Protein AF-A0A839FLJ1-F1 (afdb_monomer_lite)

Sequence (329 aa):
MKNRILFFGIMVALALLLPFLFKHPEPARPLSIQPKVEDVPSRLYKDNAGHEARVSTPLLDAFQYTGDSNLCSEFKEMTKNAAEAASEFTELCIDLSRGTPIEVSQKRTSMAIAIADNDEEFSFSFPKDDASQDKRVVFGLSALKAALDILPPEEPAAAMEVLNNVWIARNASASFSRYSPSFLFGSAMRVEAGEAMLKLCPLTARPDCNLYVPSGLPGALEELGRWKSDVGLLLRSAELLERENAGVKEPDKRSELKFARDFSSTLGYASEIDPGTNSAHARRGVKPLEDWLLKYESSTDERQLQYPWGLRMGVSRKTPNKIPMRKKR

pLDDT: mean 79.18, std 20.03, range [29.64, 98.19]

Radius of gyration: 28.1 Å; chains: 1; bounding box: 92×64×70 Å

Structure (mmCIF, N/CA/C/O backbone):
data_AF-A0A839FLJ1-F1
#
_entry.id   AF-A0A839FLJ1-F1
#
loop_
_atom_site.group_PDB
_atom_site.id
_atom_site.type_symbol
_atom_site.label_atom_id
_atom_site.label_alt_id
_atom_site.label_comp_id
_atom_site.label_asym_id
_atom_site.label_entity_id
_atom_site.label_seq_id
_atom_site.pdbx_PDB_ins_code
_atom_site.Cartn_x
_atom_site.Cartn_y
_atom_site.Cartn_z
_atom_site.occupancy
_atom_site.B_iso_or_equiv
_atom_site.auth_seq_id
_atom_site.auth_comp_id
_atom_site.auth_asym_id
_atom_site.auth_atom_id
_atom_site.pdbx_PDB_model_num
ATOM 1 N N . MET A 1 1 ? 68.455 -28.909 12.359 1.00 53.97 1 MET A N 1
ATOM 2 C CA . MET A 1 1 ? 67.435 -28.937 11.278 1.00 53.97 1 MET A CA 1
ATOM 3 C C . MET A 1 1 ? 66.222 -29.829 11.578 1.00 53.97 1 MET A C 1
ATOM 5 O O . MET A 1 1 ? 65.132 -29.432 11.196 1.00 53.97 1 MET A O 1
ATOM 9 N N . LYS A 1 2 ? 66.343 -30.949 12.315 1.00 50.25 2 LYS A N 1
ATOM 10 C CA . LYS A 1 2 ? 65.201 -31.834 12.655 1.00 50.25 2 LYS A CA 1
ATOM 11 C C . LYS A 1 2 ? 64.049 -31.170 13.442 1.00 50.25 2 LYS A C 1
ATOM 13 O O . LYS A 1 2 ? 62.895 -31.397 13.105 1.00 50.25 2 LYS A O 1
ATOM 18 N N . ASN A 1 3 ? 64.332 -30.2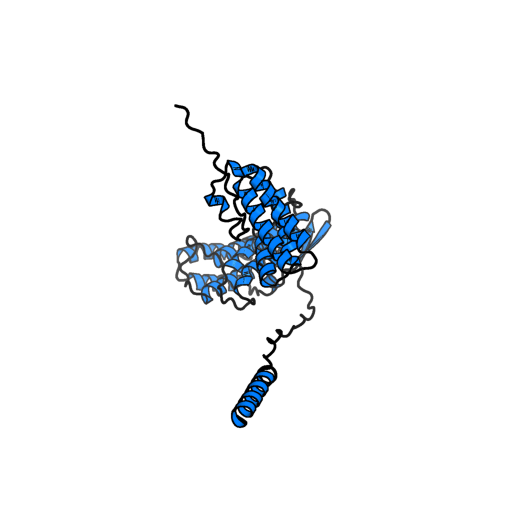77 14.397 1.00 53.97 3 ASN A N 1
ATOM 19 C CA . ASN A 1 3 ? 63.273 -29.658 15.221 1.00 53.97 3 ASN A CA 1
ATOM 20 C C . ASN A 1 3 ? 62.439 -28.580 14.503 1.00 53.97 3 ASN A C 1
ATOM 22 O O . ASN A 1 3 ? 61.320 -28.307 14.922 1.00 53.97 3 ASN A O 1
ATOM 26 N N . ARG A 1 4 ? 62.942 -27.983 13.411 1.00 51.09 4 ARG A N 1
ATOM 27 C CA . ARG A 1 4 ? 62.193 -26.969 12.639 1.00 51.09 4 ARG A CA 1
ATOM 28 C C . ARG A 1 4 ? 61.139 -27.589 11.721 1.00 51.09 4 ARG A C 1
ATOM 30 O O . ARG A 1 4 ? 60.087 -26.997 11.528 1.00 51.09 4 ARG A O 1
ATOM 37 N N . ILE A 1 5 ? 61.406 -28.789 11.206 1.00 58.28 5 ILE A N 1
ATOM 38 C CA . ILE A 1 5 ? 60.475 -29.533 10.344 1.00 58.28 5 ILE A CA 1
ATOM 39 C C . ILE A 1 5 ? 59.307 -30.079 11.175 1.00 58.28 5 ILE A C 1
ATOM 41 O O . ILE A 1 5 ? 58.164 -30.034 10.738 1.00 58.28 5 ILE A O 1
ATOM 45 N N . LEU A 1 6 ? 59.582 -30.513 12.408 1.00 57.62 6 LEU A N 1
ATOM 46 C CA . LEU A 1 6 ? 58.560 -31.016 13.327 1.00 57.62 6 LEU A CA 1
ATOM 47 C C . LEU A 1 6 ? 57.614 -29.897 13.800 1.00 57.62 6 LEU A C 1
ATOM 49 O O . LEU A 1 6 ? 56.404 -30.091 13.832 1.00 57.62 6 LEU A O 1
ATOM 53 N N . PHE A 1 7 ? 58.148 -28.696 14.055 1.00 56.41 7 PHE A N 1
ATOM 54 C CA . PHE A 1 7 ? 57.336 -27.511 14.363 1.00 56.41 7 PHE A CA 1
ATOM 55 C C . PHE A 1 7 ? 56.459 -27.070 13.184 1.00 56.41 7 PHE A C 1
ATOM 57 O O . PHE A 1 7 ? 55.286 -26.762 13.380 1.00 56.41 7 PHE A O 1
ATOM 64 N N . PHE A 1 8 ? 56.991 -27.085 11.956 1.00 57.91 8 PHE A N 1
ATOM 65 C CA . PHE A 1 8 ? 56.199 -26.778 10.760 1.00 57.91 8 PHE A CA 1
ATOM 66 C C . PHE A 1 8 ? 55.109 -27.826 10.506 1.00 57.91 8 PHE A C 1
ATOM 68 O O . PHE A 1 8 ? 53.984 -27.462 10.180 1.00 57.91 8 PHE A O 1
ATOM 75 N N . GLY A 1 9 ? 55.407 -29.112 10.719 1.00 60.47 9 GLY A N 1
ATOM 76 C CA . GLY A 1 9 ? 54.427 -30.191 10.589 1.00 60.47 9 GLY A CA 1
ATOM 77 C C . GLY A 1 9 ? 53.266 -30.064 11.578 1.00 60.47 9 GLY A C 1
ATOM 78 O O . GLY A 1 9 ? 52.113 -30.218 11.185 1.00 60.47 9 GLY A O 1
ATOM 79 N N . ILE A 1 10 ? 53.551 -29.707 12.835 1.00 65.00 10 ILE A N 1
ATOM 80 C CA . ILE A 1 10 ? 52.517 -29.502 13.861 1.00 65.00 10 ILE A CA 1
ATOM 81 C C . ILE A 1 10 ? 51.672 -28.261 13.550 1.00 65.00 10 ILE A C 1
ATOM 83 O O . ILE A 1 10 ? 50.452 -28.326 13.658 1.00 65.00 10 ILE A O 1
ATOM 87 N N . MET A 1 11 ? 52.281 -27.156 13.108 1.00 62.22 11 MET A N 1
ATOM 88 C CA . MET A 1 11 ? 51.545 -25.926 12.780 1.00 62.22 11 MET A CA 1
ATOM 89 C C . MET A 1 11 ? 50.652 -26.085 11.542 1.00 62.22 11 MET A C 1
ATOM 91 O O . MET A 1 11 ? 49.534 -25.578 11.532 1.00 62.22 11 MET A O 1
ATOM 95 N N . VAL A 1 12 ? 51.100 -26.829 10.523 1.00 65.06 12 VAL A N 1
ATOM 96 C CA . VAL A 1 12 ? 50.283 -27.143 9.337 1.00 65.06 12 VAL A CA 1
ATOM 97 C C . VAL A 1 12 ? 49.142 -28.100 9.696 1.00 65.06 12 VAL A C 1
ATOM 99 O O . VAL A 1 12 ? 48.016 -27.896 9.249 1.00 65.06 12 VAL A O 1
ATOM 102 N N . ALA A 1 13 ? 49.388 -29.091 10.560 1.00 62.25 13 ALA A N 1
ATOM 103 C CA . ALA A 1 13 ? 48.334 -29.972 11.062 1.00 62.25 13 ALA A CA 1
ATOM 104 C C . ALA A 1 13 ? 47.298 -29.214 11.915 1.00 62.25 13 ALA A C 1
ATOM 106 O O . ALA A 1 13 ? 46.101 -29.455 11.774 1.00 62.25 13 ALA A O 1
ATOM 107 N N . LEU A 1 14 ? 47.730 -28.253 12.742 1.00 58.72 14 LEU A N 1
ATOM 108 C CA . LEU A 1 14 ? 46.827 -27.407 13.529 1.00 58.72 14 LEU A CA 1
ATOM 109 C C . LEU A 1 14 ? 45.994 -26.472 12.634 1.00 58.72 14 LEU A C 1
ATOM 111 O O . LEU A 1 14 ? 44.797 -26.315 12.857 1.00 58.72 14 LEU A O 1
ATOM 115 N N . ALA A 1 15 ? 46.604 -25.897 11.592 1.00 60.25 15 ALA A N 1
ATOM 116 C CA . ALA A 1 15 ? 45.922 -25.034 10.626 1.00 60.25 15 ALA A CA 1
ATOM 117 C C . ALA A 1 15 ? 44.862 -25.782 9.801 1.00 60.25 15 ALA A C 1
ATOM 119 O O . ALA A 1 15 ? 43.806 -25.225 9.510 1.00 60.25 15 ALA A O 1
ATOM 120 N N . LEU A 1 16 ? 45.111 -27.054 9.473 1.00 60.03 16 LEU A N 1
ATOM 121 C CA . LEU A 1 16 ? 44.154 -27.910 8.766 1.00 60.03 16 LEU A CA 1
ATOM 122 C C . LEU A 1 16 ? 43.025 -28.437 9.670 1.00 60.03 16 LEU A C 1
ATOM 124 O O . LEU A 1 16 ? 41.961 -28.785 9.163 1.00 60.03 16 LEU A O 1
ATOM 128 N N . LEU A 1 17 ? 43.220 -28.467 10.994 1.00 55.19 17 LEU A N 1
ATOM 129 C CA . LEU A 1 17 ? 42.204 -28.893 11.968 1.00 55.19 17 LEU A CA 1
ATOM 130 C C . LEU A 1 17 ? 41.328 -27.745 12.500 1.00 55.19 17 LEU A C 1
ATOM 132 O O . LEU A 1 17 ? 40.216 -28.000 12.964 1.00 55.19 17 LEU A O 1
ATOM 136 N N . LEU A 1 18 ? 41.774 -26.488 12.396 1.00 54.16 18 LEU A N 1
ATOM 137 C CA . LEU A 1 18 ? 40.984 -25.309 12.774 1.00 54.16 18 LEU A CA 1
ATOM 138 C C . LEU A 1 18 ? 39.596 -25.229 12.092 1.00 54.16 18 LEU A C 1
ATOM 140 O O . LEU A 1 18 ? 38.624 -25.006 12.813 1.00 54.16 18 LEU A O 1
ATOM 144 N N . PRO A 1 19 ? 39.421 -25.485 10.777 1.00 50.94 19 PRO A N 1
ATOM 145 C CA . PRO A 1 19 ? 38.089 -25.464 10.160 1.00 50.94 19 PRO A CA 1
ATOM 146 C C . PRO A 1 19 ? 37.194 -26.654 10.556 1.00 50.94 19 PRO A C 1
ATOM 148 O O . PRO A 1 19 ? 35.987 -26.595 10.348 1.00 50.94 19 PRO A O 1
ATOM 151 N N . PHE A 1 20 ? 37.747 -27.719 11.153 1.00 53.09 20 PHE A N 1
ATOM 152 C CA . PHE A 1 20 ? 36.963 -28.849 11.676 1.00 53.09 20 PHE A CA 1
ATOM 153 C C . PHE A 1 20 ? 36.517 -28.651 13.133 1.00 53.09 20 PHE A C 1
ATOM 155 O O . PHE A 1 20 ? 35.493 -29.203 13.533 1.00 53.09 20 PHE A O 1
ATOM 162 N N . LEU A 1 21 ? 37.255 -27.858 13.919 1.00 48.47 21 LEU A N 1
ATOM 163 C CA . LEU A 1 21 ? 36.888 -27.498 15.296 1.00 48.47 21 LEU A CA 1
ATOM 164 C C . LEU A 1 21 ? 35.923 -26.308 15.355 1.00 48.47 21 LEU A C 1
ATOM 166 O O . LEU A 1 21 ? 35.102 -26.233 16.267 1.00 48.47 21 LEU A O 1
ATOM 170 N N . PHE A 1 22 ? 35.954 -25.430 14.352 1.00 45.28 22 PHE A N 1
ATOM 171 C CA . PHE A 1 22 ? 34.937 -24.407 14.142 1.00 45.28 22 PHE A CA 1
ATOM 172 C C . PHE A 1 22 ? 33.938 -24.879 13.086 1.00 45.28 22 PHE A C 1
ATOM 174 O O . PHE A 1 22 ? 33.884 -24.355 11.975 1.00 45.28 22 PHE A O 1
ATOM 181 N N . LYS A 1 23 ? 33.074 -25.835 13.458 1.00 41.59 23 LYS A N 1
ATOM 182 C CA . LYS A 1 23 ? 31.719 -25.819 12.898 1.00 41.59 23 LYS A CA 1
ATOM 183 C C . LYS A 1 23 ? 31.151 -24.456 13.270 1.00 41.59 23 LYS A C 1
ATOM 185 O O . LYS A 1 23 ? 30.754 -24.253 14.417 1.00 41.59 23 LYS A O 1
ATOM 190 N N . HIS A 1 24 ? 31.162 -23.511 12.333 1.00 43.12 24 HIS A N 1
ATOM 191 C CA . HIS A 1 24 ? 30.281 -22.365 12.452 1.00 43.12 24 HIS A CA 1
ATOM 192 C C . HIS A 1 24 ? 28.896 -22.944 12.742 1.00 43.12 24 HIS A C 1
ATOM 194 O O . HIS A 1 24 ? 28.477 -23.842 12.002 1.00 43.12 24 HIS A O 1
ATOM 200 N N . PRO A 1 25 ? 28.219 -22.538 13.832 1.00 41.53 25 PRO A N 1
ATOM 201 C CA . PRO A 1 25 ? 26.803 -22.820 13.916 1.00 41.53 25 PRO A CA 1
ATOM 202 C C . PRO A 1 25 ? 26.236 -22.291 12.604 1.00 41.53 25 PRO A C 1
ATOM 204 O O . PRO A 1 25 ? 26.428 -21.114 12.283 1.00 41.53 25 PRO A O 1
ATOM 207 N N . GLU A 1 26 ? 25.647 -23.179 11.799 1.00 43.31 26 GLU A N 1
ATOM 208 C CA . GLU A 1 26 ? 24.788 -22.722 10.716 1.00 43.31 26 GLU A CA 1
ATOM 209 C C . GLU A 1 26 ? 23.901 -21.647 11.342 1.00 43.31 26 GLU A C 1
ATOM 211 O O . GLU A 1 26 ? 23.405 -21.881 12.456 1.00 43.31 26 GLU A O 1
ATOM 216 N N . PRO A 1 27 ? 23.760 -20.455 10.728 1.00 40.31 27 PRO A N 1
ATOM 217 C CA . PRO A 1 27 ? 22.787 -19.501 11.224 1.00 40.31 27 PRO A CA 1
ATOM 218 C C . PRO A 1 27 ? 21.504 -20.300 11.342 1.00 40.31 27 PRO A C 1
ATOM 220 O O . PRO A 1 27 ? 21.083 -20.899 10.348 1.00 40.31 27 PRO A O 1
ATOM 223 N N . ALA A 1 28 ? 21.000 -20.438 12.574 1.00 39.72 28 ALA A N 1
ATOM 224 C CA . ALA A 1 28 ? 19.839 -21.261 12.838 1.00 39.72 28 ALA A CA 1
ATOM 225 C C . ALA A 1 28 ? 18.806 -20.799 11.824 1.00 39.72 28 ALA A C 1
ATOM 227 O O . ALA A 1 28 ? 18.379 -19.643 11.885 1.00 39.72 28 ALA A O 1
ATOM 228 N N . ARG A 1 29 ? 18.497 -21.646 10.826 1.00 38.56 29 ARG A N 1
ATOM 229 C CA . ARG A 1 29 ? 17.389 -21.348 9.929 1.00 38.56 29 ARG A CA 1
ATOM 230 C C . ARG A 1 29 ? 16.254 -21.064 10.895 1.00 38.56 29 ARG A C 1
ATOM 232 O O . ARG A 1 29 ? 16.011 -21.934 11.743 1.00 38.56 29 ARG A O 1
ATOM 239 N N . PRO A 1 30 ? 15.651 -19.860 10.864 1.00 36.66 30 PRO A N 1
ATOM 240 C CA . PRO A 1 30 ? 14.505 -19.606 11.710 1.00 36.66 30 PRO A CA 1
ATOM 241 C C . PRO A 1 30 ? 13.595 -20.797 11.483 1.00 36.66 30 PRO A C 1
ATOM 243 O O . PRO A 1 30 ? 13.420 -21.198 10.324 1.00 36.66 30 PRO A O 1
ATOM 246 N N . LEU A 1 31 ? 13.168 -21.443 12.575 1.00 29.64 31 LEU A N 1
ATOM 247 C CA . LEU A 1 31 ? 12.222 -22.542 12.485 1.00 29.64 31 LEU A CA 1
ATOM 248 C C . LEU A 1 31 ? 11.167 -22.060 11.502 1.00 29.64 31 LEU A C 1
ATOM 250 O O . LEU A 1 31 ? 10.476 -21.076 11.772 1.00 29.64 31 LEU A O 1
ATOM 254 N N . SER A 1 32 ? 11.114 -22.695 10.330 1.00 33.84 32 SER A N 1
ATOM 255 C CA . SER A 1 32 ? 9.964 -22.555 9.470 1.00 33.84 32 SER A CA 1
ATOM 256 C C . SER A 1 32 ? 8.877 -23.227 10.283 1.00 33.84 32 SER A C 1
ATOM 258 O O . SER A 1 32 ? 8.677 -24.438 10.232 1.00 33.84 32 SER A O 1
ATOM 260 N N . ILE A 1 33 ? 8.225 -22.422 11.118 1.00 35.19 33 ILE A N 1
ATOM 261 C CA . ILE A 1 33 ? 6.819 -22.588 11.376 1.00 35.19 33 ILE A CA 1
ATOM 262 C C . ILE A 1 33 ? 6.265 -22.512 9.963 1.00 35.19 33 ILE A C 1
ATOM 264 O O . ILE A 1 33 ? 6.107 -21.426 9.408 1.00 35.19 33 ILE A O 1
ATOM 268 N N . GLN A 1 34 ? 6.114 -23.671 9.316 1.00 32.50 34 GLN A N 1
ATOM 269 C CA . GLN A 1 34 ? 5.163 -23.741 8.233 1.00 32.50 34 GLN A CA 1
ATOM 270 C C . GLN A 1 34 ? 3.900 -23.171 8.858 1.00 32.50 34 GLN A C 1
ATOM 272 O O . GLN A 1 34 ? 3.474 -23.710 9.891 1.00 32.50 34 GLN A O 1
ATOM 277 N N . PRO A 1 35 ? 3.370 -22.047 8.347 1.00 36.59 35 PRO A N 1
ATOM 278 C CA . PRO A 1 35 ? 2.072 -21.626 8.792 1.00 36.59 35 PRO A CA 1
ATOM 279 C C . PRO A 1 35 ? 1.204 -22.845 8.538 1.00 36.59 35 PRO A C 1
ATOM 281 O O . PRO A 1 35 ? 1.078 -23.318 7.405 1.00 36.59 35 PRO A O 1
ATOM 284 N N . LYS A 1 36 ? 0.679 -23.415 9.623 1.00 32.44 36 LYS A N 1
ATOM 285 C CA . LYS A 1 36 ? -0.533 -24.204 9.528 1.00 32.44 36 LYS A CA 1
ATOM 286 C C . LYS A 1 36 ? -1.431 -23.333 8.660 1.00 32.44 36 LYS A C 1
ATOM 288 O O . LYS A 1 36 ? -1.556 -22.147 8.965 1.00 32.44 36 LYS A O 1
ATOM 293 N N . VAL A 1 37 ? -1.893 -23.860 7.529 1.00 41.72 37 VAL A N 1
ATOM 294 C CA . VAL A 1 37 ? -2.822 -23.152 6.647 1.00 41.72 37 VAL A CA 1
ATOM 295 C C . VAL A 1 37 ? -4.121 -23.016 7.443 1.00 41.72 37 VAL A C 1
ATOM 297 O O . VAL A 1 37 ? -5.050 -23.797 7.295 1.00 41.72 37 VAL A O 1
ATOM 300 N N . GLU A 1 38 ? -4.116 -22.125 8.429 1.00 47.94 38 GLU A N 1
ATOM 301 C CA . GLU A 1 38 ? -5.301 -21.440 8.886 1.00 47.94 38 GLU A CA 1
ATOM 302 C C . GLU A 1 38 ? -5.756 -20.656 7.668 1.00 47.94 38 GLU A C 1
ATOM 304 O O . GLU A 1 38 ? -4.940 -19.992 7.020 1.00 47.94 38 GLU A O 1
ATOM 309 N N . ASP A 1 39 ? -7.023 -20.831 7.299 1.00 58.88 39 ASP A N 1
ATOM 310 C CA . ASP A 1 39 ? -7.638 -20.066 6.226 1.00 58.88 39 ASP A CA 1
ATOM 311 C C . ASP A 1 39 ? -7.331 -18.590 6.475 1.00 58.88 39 ASP A C 1
ATOM 313 O O . ASP A 1 39 ? -7.852 -17.988 7.416 1.00 58.88 39 ASP A O 1
ATOM 317 N N . VAL A 1 40 ? -6.423 -18.028 5.671 1.00 68.62 40 VAL A N 1
ATOM 318 C CA . VAL A 1 40 ? -6.075 -16.613 5.766 1.00 68.62 40 VAL A CA 1
ATOM 319 C C . VAL A 1 40 ? -7.378 -15.856 5.535 1.00 68.62 40 VAL A C 1
ATOM 321 O O . VAL A 1 40 ? -7.994 -16.059 4.478 1.00 68.62 40 VAL A O 1
ATOM 324 N N . PRO A 1 41 ? -7.831 -15.023 6.493 1.00 82.44 41 PRO A N 1
ATOM 325 C CA . PRO A 1 41 ? -9.066 -14.278 6.337 1.00 82.44 41 PRO A CA 1
ATOM 326 C C . PRO A 1 41 ? -9.071 -13.553 4.991 1.00 82.44 41 PRO A C 1
ATOM 328 O O . PRO A 1 41 ? -8.099 -12.908 4.593 1.00 82.44 41 PRO A O 1
ATOM 331 N N . SER A 1 42 ? -10.162 -13.718 4.247 1.00 90.25 42 SER A N 1
ATOM 332 C CA . SER A 1 42 ? -10.347 -13.046 2.967 1.00 90.25 42 SER A CA 1
ATOM 333 C C . SER A 1 42 ? -11.704 -12.367 2.935 1.00 90.25 42 SER A C 1
ATOM 335 O O . SER A 1 42 ? -12.709 -12.920 3.384 1.00 90.25 42 SER A O 1
ATOM 337 N N . ARG A 1 43 ? -11.717 -11.149 2.403 1.00 94.38 43 ARG A N 1
ATOM 338 C CA . ARG A 1 43 ? -12.915 -10.339 2.193 1.00 94.38 43 ARG A CA 1
ATOM 339 C C . ARG A 1 43 ? -13.331 -10.472 0.734 1.00 94.38 43 ARG A C 1
ATOM 341 O O . ARG A 1 43 ? -12.480 -10.418 -0.158 1.00 94.38 43 ARG A O 1
ATOM 348 N N . LEU A 1 44 ? -14.621 -10.700 0.503 1.00 96.12 44 LEU A N 1
ATOM 349 C CA . LEU A 1 44 ? -15.210 -10.767 -0.831 1.00 96.12 44 LEU A CA 1
ATOM 350 C C . LEU A 1 44 ? -15.768 -9.394 -1.191 1.00 96.12 44 LEU A C 1
ATOM 352 O O . LEU A 1 44 ? -16.580 -8.858 -0.442 1.00 96.12 44 LEU A O 1
ATOM 356 N N . TYR A 1 45 ? -15.375 -8.887 -2.353 1.00 97.25 45 TYR A N 1
ATOM 357 C CA . TYR A 1 45 ? -15.962 -7.700 -2.959 1.00 97.25 45 TYR A CA 1
ATOM 358 C C . TYR A 1 45 ? -16.534 -8.039 -4.325 1.00 97.25 45 TYR A C 1
ATOM 360 O O . TYR A 1 45 ? -16.048 -8.961 -4.989 1.00 97.25 45 TYR A O 1
ATOM 368 N N . LYS A 1 46 ? -17.550 -7.288 -4.743 1.00 96.75 46 LYS A N 1
ATOM 369 C CA . LYS A 1 46 ? -18.206 -7.465 -6.034 1.00 96.75 46 LYS A CA 1
ATOM 370 C C . LYS A 1 46 ? -18.637 -6.140 -6.650 1.00 96.75 46 LYS A C 1
ATOM 372 O O . LYS A 1 46 ? -18.880 -5.172 -5.934 1.00 96.75 46 LYS A O 1
ATOM 377 N N . ASP A 1 47 ? -18.751 -6.120 -7.972 1.00 93.62 47 ASP A N 1
ATOM 378 C CA . ASP A 1 47 ? -19.320 -4.992 -8.710 1.00 93.62 47 ASP A CA 1
ATOM 379 C C . ASP A 1 47 ? -20.812 -5.202 -9.038 1.00 93.62 47 ASP A C 1
ATOM 381 O O . ASP A 1 47 ? -21.404 -6.253 -8.772 1.00 93.62 47 ASP A O 1
ATOM 385 N N . ASN A 1 48 ? -21.429 -4.192 -9.659 1.00 90.81 48 ASN A N 1
ATOM 386 C CA . ASN A 1 48 ? -22.832 -4.248 -10.089 1.00 90.81 48 ASN A CA 1
ATOM 387 C C . ASN A 1 48 ? -23.098 -5.283 -11.201 1.00 90.81 48 ASN A C 1
ATOM 389 O O . ASN A 1 48 ? -24.253 -5.639 -11.434 1.00 90.81 48 ASN A O 1
ATOM 393 N N . ALA A 1 49 ? -22.058 -5.743 -11.903 1.00 91.31 49 ALA A N 1
ATOM 394 C CA . ALA A 1 49 ? -22.146 -6.769 -12.939 1.00 91.31 49 ALA A CA 1
ATOM 395 C C . ALA A 1 49 ? -21.977 -8.195 -12.375 1.00 91.31 49 ALA A C 1
ATOM 397 O O . ALA A 1 49 ? -22.166 -9.165 -13.109 1.00 91.31 49 ALA A O 1
ATOM 398 N N . GLY A 1 50 ? -21.672 -8.330 -11.080 1.00 90.44 50 GLY A N 1
ATOM 399 C CA . GLY A 1 50 ? -21.463 -9.606 -10.400 1.00 90.44 50 GLY A CA 1
ATOM 400 C C . GLY A 1 50 ? -20.046 -10.167 -10.537 1.00 90.44 50 GLY A C 1
ATOM 401 O O . GLY A 1 50 ? -19.834 -11.334 -10.211 1.00 90.44 50 GLY A O 1
ATOM 402 N N . HIS A 1 51 ? -19.072 -9.381 -11.006 1.00 93.44 51 HIS A N 1
ATOM 403 C CA . HIS A 1 51 ? -17.665 -9.770 -10.935 1.00 93.44 51 HIS A CA 1
ATOM 404 C C . HIS A 1 51 ? -17.203 -9.742 -9.482 1.00 93.44 51 HIS A C 1
ATOM 406 O O . HIS A 1 51 ? -17.542 -8.821 -8.745 1.00 93.44 51 HIS A O 1
ATOM 412 N N . GLU A 1 52 ? -16.405 -10.728 -9.080 1.00 96.12 52 GLU A N 1
ATOM 413 C CA . GLU A 1 52 ? -15.972 -10.907 -7.695 1.00 96.12 52 GLU A CA 1
ATOM 414 C C . GLU A 1 52 ? -14.446 -10.880 -7.567 1.00 96.12 52 GLU A C 1
ATOM 416 O O . GLU A 1 52 ? -13.721 -11.411 -8.411 1.00 96.12 52 GLU A O 1
ATOM 421 N N . ALA A 1 53 ? -13.954 -10.328 -6.459 1.00 94.94 53 ALA A N 1
ATOM 422 C CA . ALA A 1 53 ? -12.558 -10.421 -6.054 1.00 94.94 53 ALA A CA 1
ATOM 423 C C . ALA A 1 53 ? -12.467 -10.771 -4.569 1.00 94.94 53 ALA A C 1
ATOM 425 O O . ALA A 1 53 ? -13.154 -10.195 -3.724 1.00 94.94 53 ALA A O 1
ATOM 426 N N . ARG A 1 54 ? -11.569 -11.707 -4.248 1.00 95.38 54 ARG A N 1
ATOM 427 C CA . ARG A 1 54 ? -11.199 -12.029 -2.868 1.00 95.38 54 ARG A CA 1
ATOM 428 C C . ARG A 1 54 ? -9.872 -11.378 -2.529 1.00 95.38 54 ARG A C 1
ATOM 430 O O . ARG A 1 54 ? -8.869 -11.587 -3.216 1.00 95.38 54 ARG A O 1
ATOM 437 N N . VAL A 1 55 ? -9.876 -10.609 -1.450 1.00 94.69 55 VAL A N 1
ATOM 438 C CA . VAL A 1 55 ? -8.717 -9.866 -0.966 1.00 94.69 55 VAL A CA 1
ATOM 439 C C . VAL A 1 55 ? -8.351 -10.349 0.429 1.00 94.69 55 VAL A C 1
ATOM 441 O O . VAL A 1 55 ? -9.201 -10.424 1.310 1.00 94.69 55 VAL A O 1
ATOM 444 N N . SER A 1 56 ? -7.077 -10.677 0.614 1.00 93.19 56 SER A N 1
ATOM 445 C CA . SER A 1 56 ? -6.487 -11.092 1.888 1.00 93.19 56 SER A CA 1
ATOM 446 C C . SER A 1 56 ? -5.474 -10.050 2.339 1.00 93.19 56 SER A C 1
ATOM 448 O O . SER A 1 56 ? -4.651 -9.627 1.523 1.00 93.19 56 SER A O 1
ATOM 450 N N . THR A 1 57 ? -5.493 -9.691 3.620 1.00 95.06 57 THR A N 1
ATOM 451 C CA . THR A 1 57 ? -4.558 -8.722 4.210 1.00 95.06 57 THR A CA 1
ATOM 452 C C . THR A 1 57 ? -3.957 -9.276 5.506 1.00 95.06 57 THR A C 1
ATOM 454 O O . THR A 1 57 ? -4.244 -8.755 6.581 1.00 95.06 57 THR A O 1
ATOM 457 N N . PRO A 1 58 ? -3.177 -10.371 5.448 1.00 93.88 58 PRO A N 1
ATOM 458 C CA . PRO A 1 58 ? -2.726 -11.090 6.641 1.00 93.88 58 PRO A CA 1
ATOM 459 C C . PRO A 1 58 ? -1.941 -10.237 7.651 1.00 93.88 58 PRO A C 1
ATOM 461 O O . PRO A 1 58 ? -2.080 -10.451 8.855 1.00 93.88 58 PRO A O 1
ATOM 464 N N . LEU A 1 59 ? -1.128 -9.277 7.201 1.00 94.38 59 LEU A N 1
ATOM 465 C CA . LEU A 1 59 ? -0.401 -8.369 8.086 1.00 94.38 59 LEU A CA 1
ATOM 466 C C . LEU A 1 59 ? -1.357 -7.401 8.782 1.00 94.38 59 LEU A C 1
ATOM 468 O O . LEU A 1 59 ? -1.255 -7.232 9.996 1.00 94.38 59 LEU A O 1
ATOM 472 N N . LEU A 1 60 ? -2.302 -6.801 8.052 1.00 95.31 60 LEU A N 1
ATOM 473 C CA . LEU A 1 60 ? -3.335 -5.951 8.651 1.00 95.31 60 LEU A CA 1
ATOM 474 C C . LEU A 1 60 ? -4.248 -6.754 9.592 1.00 95.31 60 LEU A C 1
ATOM 476 O O . LEU A 1 60 ? -4.622 -6.271 10.659 1.00 95.31 60 LEU A O 1
ATOM 480 N N . ASP A 1 61 ? -4.561 -7.998 9.235 1.00 93.69 61 ASP A N 1
ATOM 481 C CA . ASP A 1 61 ? -5.465 -8.876 9.980 1.00 93.69 61 ASP A CA 1
ATOM 482 C C . ASP A 1 61 ? -4.874 -9.342 11.316 1.00 93.69 61 ASP A C 1
ATOM 484 O O . ASP A 1 61 ? -5.623 -9.687 12.232 1.00 93.69 61 ASP A O 1
ATOM 488 N N . ALA A 1 62 ? -3.547 -9.276 11.469 1.00 92.06 62 ALA A N 1
ATOM 489 C CA . ALA A 1 62 ? -2.858 -9.535 12.730 1.00 92.06 62 ALA A CA 1
ATOM 490 C C . ALA A 1 62 ? -3.114 -8.454 13.804 1.00 92.06 62 ALA A C 1
ATOM 492 O O . ALA A 1 62 ? -2.796 -8.654 14.982 1.00 92.06 62 ALA A O 1
ATOM 493 N N . PHE A 1 63 ? -3.678 -7.299 13.434 1.00 92.25 63 PHE A N 1
ATOM 494 C CA . PHE A 1 63 ? -4.028 -6.238 14.376 1.00 92.25 63 PHE A CA 1
ATOM 495 C C . PHE A 1 63 ? -5.411 -6.481 14.984 1.00 92.25 63 PHE A C 1
ATOM 497 O O . PHE A 1 63 ? -6.356 -6.884 14.315 1.00 92.25 63 PHE A O 1
ATOM 504 N N . GLN A 1 64 ? -5.545 -6.249 16.288 1.00 89.75 64 GLN A N 1
ATOM 505 C CA . GLN A 1 64 ? -6.799 -6.484 16.999 1.00 89.75 64 GLN A CA 1
ATOM 506 C C . GLN A 1 64 ? -7.511 -5.169 17.266 1.00 89.75 64 GLN A C 1
ATOM 508 O O . GLN A 1 64 ? -6.927 -4.236 17.823 1.00 89.75 64 GLN A O 1
ATOM 513 N N . TYR A 1 65 ? -8.786 -5.121 16.891 1.00 89.69 65 TYR A N 1
ATOM 514 C CA . TYR A 1 65 ? -9.666 -4.010 17.197 1.00 89.69 65 TYR A CA 1
ATOM 515 C C . TYR A 1 65 ? -10.551 -4.353 18.392 1.00 89.69 65 TYR A C 1
ATOM 517 O O . TYR A 1 65 ? -11.363 -5.271 18.330 1.00 89.69 65 TYR A O 1
ATOM 525 N N . THR A 1 66 ? -10.383 -3.619 19.487 1.00 88.56 66 THR A N 1
ATOM 526 C CA . THR A 1 66 ? -11.064 -3.863 20.769 1.00 88.56 66 THR A CA 1
ATOM 527 C C . THR A 1 66 ? -12.364 -3.066 20.931 1.00 88.56 66 THR A C 1
ATOM 529 O O . THR A 1 66 ? -12.981 -3.110 21.992 1.00 88.56 66 THR A O 1
ATOM 532 N N . GLY A 1 67 ? -12.799 -2.361 19.881 1.00 88.12 67 GLY A N 1
ATOM 533 C CA . GLY A 1 67 ? -14.041 -1.589 19.845 1.00 88.12 67 GLY A CA 1
ATOM 534 C C . GLY A 1 67 ? -13.840 -0.074 19.918 1.00 88.12 67 GLY A C 1
ATOM 535 O O . GLY A 1 67 ? -12.814 0.420 20.392 1.00 88.12 67 GLY A O 1
ATOM 536 N N . ASP A 1 68 ? -14.863 0.659 19.467 1.00 87.25 68 ASP A N 1
ATOM 537 C CA . ASP A 1 68 ? -14.851 2.123 19.345 1.00 87.25 68 ASP A CA 1
ATOM 538 C C .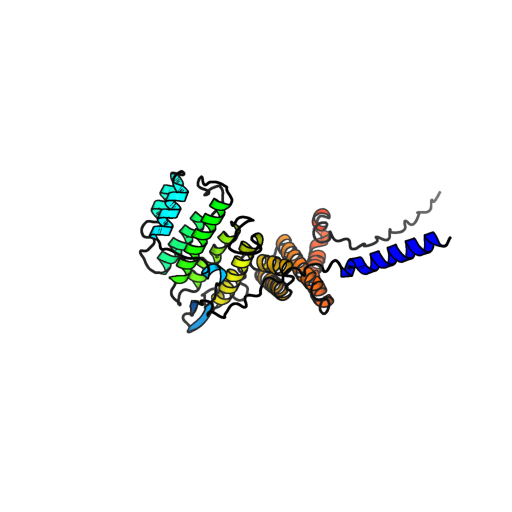 ASP A 1 68 ? -14.593 2.808 20.699 1.00 87.25 68 ASP A C 1
ATOM 540 O O . ASP A 1 68 ? -13.800 3.741 20.782 1.00 87.25 68 ASP A O 1
ATOM 544 N N . SER A 1 69 ? -15.169 2.294 21.794 1.00 86.69 69 SER A N 1
ATOM 545 C CA . SER A 1 69 ? -14.960 2.851 23.138 1.00 86.69 69 SER A CA 1
ATOM 546 C C . SER A 1 69 ? -13.506 2.771 23.597 1.00 86.69 69 SER A C 1
ATOM 548 O O . SER A 1 69 ? -13.015 3.717 24.208 1.00 86.69 69 SER A O 1
ATOM 550 N N . ASN A 1 70 ? -12.817 1.662 23.299 1.00 86.25 70 ASN A N 1
ATOM 551 C CA . ASN A 1 70 ? -11.417 1.484 23.672 1.00 86.25 70 ASN A CA 1
ATOM 552 C C . ASN A 1 70 ? -10.494 2.328 22.791 1.00 86.25 70 ASN A C 1
ATOM 554 O O . ASN A 1 70 ? -9.547 2.934 23.286 1.00 86.25 70 ASN A O 1
ATOM 558 N N . LEU A 1 71 ? -10.784 2.388 21.487 1.00 84.50 71 LEU A N 1
ATOM 559 C CA . LEU A 1 71 ? -10.061 3.256 20.561 1.00 84.50 71 LEU A CA 1
ATOM 560 C C . LEU A 1 71 ? -10.149 4.720 21.025 1.00 84.50 71 LEU A C 1
ATOM 562 O O . LEU A 1 71 ? -9.133 5.406 21.117 1.00 84.50 71 LEU A O 1
ATOM 566 N N . CYS A 1 72 ? -11.350 5.159 21.404 1.00 85.88 72 CYS A N 1
ATOM 567 C CA . CYS A 1 72 ? -11.579 6.484 21.956 1.00 85.88 72 CYS A CA 1
ATOM 568 C C . CYS A 1 72 ? -10.861 6.698 23.301 1.00 85.88 72 CYS A C 1
ATOM 570 O O . CYS A 1 72 ? -10.178 7.703 23.487 1.00 85.88 72 CYS A O 1
ATOM 572 N N . SER A 1 73 ? -10.958 5.773 24.258 1.00 83.62 73 SER A N 1
ATOM 573 C CA . SER A 1 73 ? -10.295 5.960 25.557 1.00 83.62 73 SER A CA 1
ATOM 574 C C . SER A 1 73 ? -8.774 6.037 25.440 1.00 83.62 73 SER A C 1
ATOM 576 O O . SER A 1 73 ? -8.155 6.870 26.097 1.00 83.62 73 SER A O 1
ATOM 578 N N . GLU A 1 74 ? -8.176 5.199 24.593 1.00 81.06 74 GLU A N 1
ATOM 579 C CA . GLU A 1 74 ? -6.729 5.183 24.373 1.00 81.06 74 GLU A CA 1
ATOM 580 C C . GLU A 1 74 ? -6.262 6.464 23.694 1.00 81.06 74 GLU A C 1
ATOM 582 O O . GLU A 1 74 ? -5.285 7.063 24.133 1.00 81.06 74 GLU A O 1
ATOM 587 N N . PHE A 1 75 ? -6.980 6.940 22.676 1.00 78.81 75 PHE A N 1
ATOM 588 C CA . PHE A 1 75 ? -6.647 8.211 22.043 1.00 78.81 75 PHE A CA 1
ATOM 589 C C . PHE A 1 75 ? -6.746 9.370 23.035 1.00 78.81 75 PHE A C 1
ATOM 591 O O . PHE A 1 75 ? -5.802 10.148 23.137 1.00 78.81 75 PHE A O 1
ATOM 598 N N . LYS A 1 76 ? -7.828 9.448 23.822 1.00 79.88 76 LYS A N 1
ATOM 599 C CA . LYS A 1 76 ? -7.986 10.469 24.870 1.00 79.88 76 LYS A CA 1
ATOM 600 C C . LYS A 1 76 ? -6.816 10.474 25.850 1.00 79.88 76 LYS A C 1
ATOM 602 O O . LYS A 1 76 ? -6.334 11.533 26.242 1.00 79.88 76 LYS A O 1
ATOM 607 N N . GLU A 1 77 ? -6.376 9.291 26.266 1.00 80.12 77 GLU A N 1
ATOM 608 C CA . GLU A 1 77 ? -5.241 9.147 27.174 1.00 80.12 77 GLU A CA 1
ATOM 609 C C . GLU A 1 77 ? -3.930 9.583 26.510 1.00 80.12 77 GLU A C 1
ATOM 611 O O . GLU A 1 77 ? -3.104 10.237 27.148 1.00 80.12 77 GLU A O 1
ATOM 616 N N . MET A 1 78 ? -3.754 9.275 25.221 1.00 74.94 78 MET A N 1
ATOM 617 C CA . MET A 1 78 ? -2.597 9.714 24.445 1.00 74.94 78 MET A CA 1
ATOM 618 C C . MET A 1 78 ? -2.584 11.246 24.261 1.00 74.94 78 MET A C 1
ATOM 620 O O . MET A 1 78 ? -1.509 11.839 24.311 1.00 74.94 78 MET A O 1
ATOM 624 N N . THR A 1 79 ? -3.741 11.907 24.113 1.00 73.25 79 THR A N 1
ATOM 625 C CA . THR A 1 79 ? -3.847 13.362 23.859 1.00 73.25 79 THR A CA 1
ATOM 626 C C . THR A 1 79 ? -4.140 14.233 25.075 1.00 73.25 79 THR A C 1
ATOM 628 O O . THR A 1 79 ? -4.266 15.448 24.943 1.00 73.25 79 THR A O 1
ATOM 631 N N . LYS A 1 80 ? -4.181 13.671 26.285 1.00 74.75 80 LYS A N 1
ATOM 632 C CA . LYS A 1 80 ? -4.542 14.396 27.520 1.00 74.75 80 LYS A CA 1
ATOM 633 C C . LYS A 1 80 ? -3.719 15.661 27.823 1.00 74.75 80 LYS A C 1
ATOM 635 O O . LYS A 1 80 ? -4.177 16.510 28.580 1.00 74.75 80 LYS A O 1
ATOM 640 N N . ASN A 1 81 ? -2.522 15.787 27.246 1.00 72.50 81 ASN A N 1
ATOM 641 C CA . ASN A 1 81 ? -1.620 16.930 27.429 1.00 72.50 81 ASN A CA 1
ATOM 642 C C . ASN A 1 81 ? -1.636 17.924 26.247 1.00 72.50 81 ASN A C 1
ATOM 644 O O . ASN A 1 81 ? -0.810 18.835 26.204 1.00 72.50 81 ASN A O 1
ATOM 648 N N . ALA A 1 82 ? -2.561 17.755 25.299 1.00 71.31 82 ALA A N 1
ATOM 649 C CA . ALA A 1 82 ? -2.710 18.569 24.098 1.00 71.31 82 ALA A CA 1
ATOM 650 C C . ALA A 1 82 ? -4.182 18.996 23.951 1.00 71.31 82 ALA A C 1
ATOM 652 O O . ALA A 1 82 ? -5.016 18.235 23.469 1.00 71.31 82 ALA A O 1
ATOM 653 N N . ALA A 1 83 ? -4.527 20.205 24.405 1.00 67.88 83 ALA A N 1
ATOM 654 C CA . ALA A 1 83 ? -5.926 20.644 24.489 1.00 67.88 83 ALA A CA 1
ATOM 655 C C . ALA A 1 83 ? -6.630 20.719 23.118 1.00 67.88 83 ALA A C 1
ATOM 657 O O . ALA A 1 83 ? -7.784 20.311 23.004 1.00 67.88 83 ALA A O 1
ATOM 658 N N . GLU A 1 84 ? -5.928 21.186 22.084 1.00 68.38 84 GLU A N 1
ATOM 659 C CA . GLU A 1 84 ? -6.443 21.261 20.707 1.00 68.38 84 GLU A CA 1
ATOM 660 C C . GLU A 1 84 ? -6.704 19.856 20.140 1.00 68.38 84 GLU A C 1
ATOM 662 O O . GLU A 1 84 ? -7.808 19.562 19.686 1.00 68.38 84 GLU A O 1
ATOM 667 N N . ALA A 1 85 ? -5.753 18.939 20.338 1.00 66.69 85 ALA A N 1
ATOM 668 C CA . ALA A 1 85 ? -5.881 17.519 20.007 1.00 66.69 85 ALA A CA 1
ATOM 669 C C . ALA A 1 85 ? -7.090 16.849 20.644 1.00 66.69 85 ALA A C 1
ATOM 671 O O . ALA A 1 85 ? -7.792 16.054 20.025 1.00 66.69 85 ALA A O 1
ATOM 672 N N . ALA A 1 86 ? -7.300 17.133 21.929 1.00 67.75 86 ALA A N 1
ATOM 673 C CA . ALA A 1 86 ? -8.380 16.554 22.703 1.00 67.75 86 ALA A CA 1
ATOM 674 C C . ALA A 1 86 ? -9.749 17.057 22.214 1.00 67.75 86 ALA A C 1
ATOM 676 O O . ALA A 1 86 ? -10.734 16.320 22.313 1.00 67.75 86 ALA A O 1
ATOM 677 N N . SER A 1 87 ? -9.813 18.279 21.669 1.00 70.44 87 SER A N 1
ATOM 678 C CA . SER A 1 87 ? -11.028 18.851 21.082 1.00 70.44 87 SER A CA 1
ATOM 679 C C . SER A 1 87 ? -11.393 18.163 19.768 1.00 70.44 87 SER A C 1
ATOM 681 O O . SER A 1 87 ? -12.485 17.607 19.671 1.00 70.44 87 SER A O 1
ATOM 683 N N . GLU A 1 88 ? -10.470 18.108 18.804 1.00 70.00 88 GLU A N 1
ATOM 684 C CA . GLU A 1 88 ? -10.691 17.416 17.520 1.00 70.00 88 GLU A CA 1
ATOM 685 C C . GLU A 1 88 ? -11.006 15.931 17.729 1.00 70.00 88 GLU A C 1
ATOM 687 O O . GLU A 1 88 ? -11.909 15.359 17.120 1.00 70.00 88 GLU A O 1
ATOM 692 N N . PHE A 1 89 ? -10.317 15.307 18.682 1.00 71.12 89 PHE A N 1
ATOM 693 C CA . PHE A 1 89 ? -10.587 13.937 19.084 1.00 71.12 89 PHE A CA 1
ATOM 694 C C . PHE A 1 89 ? -12.011 13.725 19.610 1.00 71.12 89 PHE A C 1
ATOM 696 O O . PHE A 1 89 ? -12.647 12.714 19.305 1.00 71.12 89 PHE A O 1
ATOM 703 N N . THR A 1 90 ? -12.513 14.658 20.421 1.00 72.44 90 THR A N 1
ATOM 704 C CA . THR A 1 90 ? -13.872 14.556 20.960 1.00 72.44 90 THR A CA 1
ATOM 705 C C . THR A 1 90 ? -14.885 14.551 19.822 1.00 72.44 90 THR A C 1
ATOM 707 O O . THR A 1 90 ? -15.816 13.752 19.855 1.00 72.44 90 THR A O 1
ATOM 710 N N . GLU A 1 91 ? -14.668 15.362 18.787 1.00 74.94 91 GLU A N 1
ATOM 711 C CA . GLU A 1 91 ? -15.509 15.377 17.589 1.00 74.94 91 GLU A CA 1
ATOM 712 C C . GLU A 1 91 ? -15.432 14.058 16.811 1.00 74.94 91 GLU A C 1
ATOM 714 O O . GLU A 1 91 ? -16.472 13.500 16.464 1.00 74.94 91 GLU A O 1
ATOM 719 N N . LEU A 1 92 ? -14.231 13.499 16.617 1.00 75.31 92 LEU A N 1
ATOM 720 C CA . LEU A 1 92 ? -14.040 12.218 15.919 1.00 75.31 92 LEU A CA 1
ATOM 721 C C . LEU A 1 92 ? -14.667 11.022 16.653 1.00 75.31 92 LEU A C 1
ATOM 723 O O . LEU A 1 92 ? -15.101 10.061 16.016 1.00 75.31 92 LEU A O 1
ATOM 727 N N . CYS A 1 93 ? -14.716 11.063 17.985 1.00 81.56 93 CYS A N 1
ATOM 728 C CA . CYS A 1 93 ? -15.304 9.994 18.791 1.00 81.56 93 CYS A CA 1
ATOM 729 C C . CYS A 1 93 ? -16.811 10.105 18.993 1.00 81.56 93 CYS A C 1
ATOM 731 O O . CYS A 1 93 ? -17.450 9.108 19.351 1.00 81.56 93 CYS A O 1
ATOM 733 N N . ILE A 1 94 ? -17.400 11.278 18.755 1.00 78.19 94 ILE A N 1
ATOM 734 C CA . ILE A 1 94 ? -18.852 11.402 18.705 1.00 78.19 94 ILE A CA 1
ATOM 735 C C . ILE A 1 94 ? -19.352 10.558 17.532 1.00 78.19 94 ILE A C 1
ATOM 737 O O . ILE A 1 94 ? -18.930 10.710 16.390 1.00 78.19 94 ILE A O 1
ATOM 741 N N . ASP A 1 95 ? -20.276 9.644 17.825 1.00 74.75 95 ASP A N 1
ATOM 742 C CA . ASP A 1 95 ? -20.976 8.866 16.806 1.00 74.75 95 ASP A CA 1
ATOM 743 C C . ASP A 1 95 ? -20.065 8.002 15.916 1.00 74.75 95 ASP A C 1
ATOM 745 O O . ASP A 1 95 ? -20.438 7.680 14.785 1.00 74.75 95 ASP A O 1
ATOM 749 N N . LEU A 1 96 ? -18.903 7.571 16.426 1.00 80.44 96 LEU A N 1
ATOM 750 C CA . LEU A 1 96 ? -17.965 6.708 15.694 1.00 80.44 96 LEU A CA 1
ATOM 751 C C . LEU A 1 96 ? -18.619 5.396 15.220 1.00 80.44 96 LEU A C 1
ATOM 753 O O . LEU A 1 96 ? -18.268 4.873 14.169 1.00 80.44 96 LEU A O 1
ATOM 757 N N . SER A 1 97 ? -19.621 4.908 15.955 1.00 79.38 97 SER A N 1
ATOM 758 C CA . SER A 1 97 ? -20.395 3.703 15.635 1.00 79.38 97 SER A CA 1
ATOM 759 C C . SER A 1 97 ? -21.786 3.974 15.049 1.00 79.38 97 SER A C 1
ATOM 761 O O . SER A 1 97 ? -22.547 3.029 14.834 1.00 79.38 97 SER A O 1
ATOM 763 N N . ARG A 1 98 ? -22.157 5.240 14.807 1.00 83.94 98 ARG A N 1
ATOM 764 C CA . ARG A 1 98 ? -23.472 5.596 14.250 1.00 83.94 98 ARG A CA 1
ATOM 765 C C . ARG A 1 98 ? -23.362 5.996 12.782 1.00 83.94 98 ARG A C 1
ATOM 767 O O . ARG A 1 98 ? -22.524 6.825 12.419 1.00 83.94 98 ARG A O 1
ATOM 774 N N . GLY A 1 99 ? -24.272 5.451 11.981 1.00 87.62 99 GLY A N 1
ATOM 775 C CA . GLY A 1 99 ? -24.381 5.711 10.550 1.00 87.62 99 GLY A CA 1
ATOM 776 C C . GLY A 1 99 ? -24.463 4.423 9.738 1.00 87.62 99 GLY A C 1
ATOM 777 O O . GLY A 1 99 ? -24.661 3.331 10.277 1.00 87.62 99 GLY A O 1
ATOM 778 N N . THR A 1 100 ? -24.312 4.565 8.428 1.00 93.00 100 THR A N 1
ATOM 779 C CA . THR A 1 100 ? -24.125 3.443 7.506 1.00 93.00 100 THR A CA 1
ATOM 780 C C . THR A 1 100 ? -22.728 2.824 7.675 1.00 93.00 100 THR A C 1
ATOM 782 O O . THR A 1 100 ? -21.809 3.492 8.156 1.00 93.00 100 THR A O 1
ATOM 785 N N . PRO A 1 101 ? -22.515 1.562 7.254 1.00 94.38 101 PRO A N 1
ATOM 786 C CA . PRO A 1 101 ? -21.190 0.935 7.273 1.00 94.38 101 PRO A CA 1
ATOM 787 C C . PRO A 1 101 ? -20.078 1.765 6.614 1.00 94.38 101 PRO A C 1
ATOM 789 O O . PRO A 1 101 ? -18.956 1.797 7.114 1.00 94.38 101 PRO A O 1
ATOM 792 N N . ILE A 1 102 ? -20.397 2.472 5.527 1.00 94.75 102 ILE A N 1
ATOM 793 C CA . ILE A 1 102 ? -19.456 3.327 4.791 1.00 94.75 102 ILE A CA 1
ATOM 794 C C . ILE A 1 102 ? -19.059 4.538 5.636 1.00 94.75 102 ILE A C 1
ATOM 796 O O . ILE A 1 102 ? -17.873 4.805 5.802 1.00 94.75 102 ILE A O 1
ATOM 800 N N . GLU A 1 103 ? -20.036 5.232 6.227 1.00 93.81 103 GLU A N 1
ATOM 801 C CA . GLU A 1 103 ? -19.783 6.387 7.099 1.00 93.81 103 GLU A CA 1
ATOM 802 C C . GLU A 1 103 ? -18.938 5.990 8.315 1.00 93.81 103 GLU A C 1
ATOM 804 O O . GLU A 1 103 ? -17.994 6.689 8.683 1.00 93.81 103 GLU A O 1
ATOM 809 N N . VAL A 1 104 ? -19.241 4.841 8.926 1.00 93.00 104 VAL A N 1
ATOM 810 C CA . VAL A 1 104 ? -18.464 4.307 10.054 1.00 93.00 104 VAL A CA 1
ATOM 811 C C . VAL A 1 104 ? -17.042 3.943 9.619 1.00 93.00 104 VAL A C 1
ATOM 813 O O . VAL A 1 104 ? -16.085 4.268 10.324 1.00 93.00 104 VAL A O 1
ATOM 816 N N . SER A 1 105 ? -16.877 3.316 8.450 1.00 95.56 105 SER A N 1
ATOM 817 C CA . SER A 1 105 ? -15.559 3.023 7.874 1.00 95.56 105 SER A CA 1
ATOM 818 C C . SER A 1 105 ? -14.743 4.301 7.673 1.00 95.56 105 SER A C 1
ATOM 820 O O . SER A 1 105 ? -13.609 4.377 8.137 1.00 95.56 105 SER A O 1
ATOM 822 N N . GLN A 1 106 ? -15.329 5.327 7.054 1.00 93.56 106 GLN A N 1
ATOM 823 C CA . GLN A 1 106 ? -14.670 6.612 6.812 1.00 93.56 106 GLN A CA 1
ATOM 824 C C . GLN A 1 106 ? -14.232 7.284 8.114 1.00 93.56 106 GLN A C 1
ATOM 826 O O . GLN A 1 106 ? -13.069 7.661 8.237 1.00 93.56 106 GLN A O 1
ATOM 831 N N . LYS A 1 107 ? -15.109 7.354 9.126 1.00 91.25 107 LYS A N 1
ATOM 832 C CA . LYS A 1 107 ? -14.759 7.918 10.441 1.00 91.25 107 LYS A CA 1
ATOM 833 C C . LYS A 1 107 ? -13.592 7.170 11.092 1.00 91.25 107 LYS A C 1
ATOM 835 O O . LYS A 1 107 ? -12.654 7.798 11.581 1.00 91.25 107 LYS A O 1
ATOM 840 N N . ARG A 1 108 ? -13.608 5.831 11.064 1.00 93.00 108 ARG A N 1
ATOM 841 C CA . ARG A 1 108 ? -12.505 5.002 11.584 1.00 93.00 108 ARG A CA 1
ATOM 842 C C . ARG A 1 108 ? -11.206 5.223 10.812 1.00 93.00 108 ARG A C 1
ATOM 844 O O . ARG A 1 108 ? -10.145 5.261 11.430 1.00 93.00 108 ARG A O 1
ATOM 851 N N . THR A 1 109 ? -11.273 5.410 9.496 1.00 93.62 109 THR A N 1
ATOM 852 C CA . THR A 1 109 ? -10.111 5.756 8.669 1.00 93.62 109 THR A CA 1
ATOM 853 C C . THR A 1 109 ? -9.559 7.137 9.007 1.00 93.62 109 THR A C 1
ATOM 855 O O . THR A 1 109 ? -8.359 7.250 9.244 1.00 93.62 109 THR A O 1
ATOM 858 N N . SER A 1 110 ? -10.403 8.167 9.110 1.00 88.88 110 SER A N 1
ATOM 859 C CA . SER A 1 110 ? -9.981 9.511 9.530 1.00 88.88 110 SER A CA 1
ATOM 860 C C . SER A 1 110 ? -9.326 9.485 10.908 1.00 88.88 110 SER A C 1
ATOM 862 O O . SER A 1 110 ? -8.268 10.077 11.109 1.00 88.88 110 SER A O 1
ATOM 864 N N . MET A 1 111 ? -9.903 8.726 11.839 1.00 86.81 111 MET A N 1
ATOM 865 C CA . MET A 1 111 ? -9.338 8.550 13.168 1.00 86.81 111 MET A CA 1
ATOM 866 C C . MET A 1 111 ? -7.996 7.809 13.134 1.00 86.81 111 MET A C 1
ATOM 868 O O . MET A 1 111 ? -7.070 8.200 13.835 1.00 86.81 111 MET A O 1
ATOM 872 N N . ALA A 1 112 ? -7.851 6.774 12.302 1.00 90.50 112 ALA A N 1
ATOM 873 C CA . ALA A 1 112 ? -6.583 6.069 12.134 1.00 90.50 112 ALA A CA 1
ATOM 874 C C . ALA A 1 112 ? -5.464 6.983 11.623 1.00 90.50 112 ALA A C 1
ATOM 876 O O . ALA A 1 112 ? -4.338 6.897 12.115 1.00 90.50 112 ALA A O 1
ATOM 877 N N . ILE A 1 113 ? -5.785 7.859 10.666 1.00 87.56 113 ILE A N 1
ATOM 878 C CA . ILE A 1 113 ? -4.857 8.869 10.154 1.00 87.56 113 ILE A CA 1
ATOM 879 C C . ILE A 1 113 ? -4.476 9.815 11.292 1.00 87.56 113 ILE A C 1
ATOM 881 O O . ILE A 1 113 ? -3.298 9.906 11.606 1.00 87.56 113 ILE A O 1
ATOM 885 N N . ALA A 1 114 ? -5.447 10.417 11.983 1.00 81.31 114 ALA A N 1
ATOM 886 C CA . ALA A 1 114 ? -5.182 11.350 13.082 1.00 81.31 114 ALA A CA 1
ATOM 887 C C . ALA A 1 114 ? -4.354 10.733 14.229 1.00 81.31 114 ALA A C 1
ATOM 889 O O . ALA A 1 114 ? -3.540 11.413 14.845 1.00 81.31 114 ALA A O 1
ATOM 890 N N . ILE A 1 115 ? -4.534 9.436 14.520 1.00 81.00 115 ILE A N 1
ATOM 891 C CA . ILE A 1 115 ? -3.735 8.713 15.526 1.00 81.00 115 ILE A CA 1
ATOM 892 C C . ILE A 1 115 ? -2.272 8.622 15.104 1.00 81.00 115 ILE A C 1
ATOM 894 O O . ILE A 1 115 ? -1.367 8.802 15.921 1.00 81.00 115 ILE A O 1
ATOM 898 N N . ALA A 1 116 ? -2.060 8.180 13.867 1.00 79.50 116 ALA A N 1
ATOM 899 C CA . ALA A 1 116 ? -0.772 7.687 13.415 1.00 79.50 116 ALA A CA 1
ATOM 900 C C . ALA A 1 116 ? -0.001 8.715 12.589 1.00 79.50 116 ALA A C 1
ATOM 902 O O . ALA A 1 116 ? 1.142 8.432 12.225 1.00 79.50 116 ALA A O 1
ATOM 903 N N . ASP A 1 117 ? -0.590 9.875 12.298 1.00 74.06 117 ASP A N 1
ATOM 904 C CA . ASP A 1 117 ? 0.105 10.961 11.635 1.00 74.06 117 ASP A CA 1
ATOM 905 C C . ASP A 1 117 ? 1.249 11.481 12.514 1.00 74.06 117 ASP A C 1
ATOM 907 O O . ASP A 1 117 ? 1.158 11.584 13.741 1.00 74.06 117 ASP A O 1
ATOM 911 N N . ASN A 1 118 ? 2.373 11.724 11.855 1.00 60.03 118 ASN A N 1
ATOM 912 C CA . ASN A 1 118 ? 3.618 12.170 12.466 1.00 60.03 118 ASN A CA 1
ATOM 913 C C . ASN A 1 118 ? 4.041 13.541 11.917 1.00 60.03 118 ASN A C 1
ATOM 915 O O . ASN A 1 118 ? 5.150 13.986 12.205 1.00 60.03 118 ASN A O 1
ATOM 919 N N . ASP A 1 119 ? 3.200 14.177 11.091 1.00 56.50 119 ASP A N 1
ATOM 920 C CA . ASP A 1 119 ? 3.427 15.539 10.615 1.00 56.50 119 ASP A CA 1
ATOM 921 C C . ASP A 1 119 ? 3.348 16.531 11.781 1.00 56.50 119 ASP A C 1
ATOM 923 O O . ASP A 1 119 ? 2.429 16.460 12.593 1.00 56.50 119 ASP A O 1
ATOM 927 N N . GLU A 1 120 ? 4.312 17.448 11.884 1.00 46.81 120 GLU A N 1
ATOM 928 C CA . GLU A 1 120 ? 4.456 18.339 13.042 1.00 46.81 120 GLU A CA 1
ATOM 929 C C . GLU A 1 120 ? 3.299 19.343 13.185 1.00 46.81 120 GLU A C 1
ATOM 931 O O . GLU A 1 120 ? 3.070 19.856 14.280 1.00 46.81 120 GLU A O 1
ATOM 936 N N . GLU A 1 121 ? 2.540 19.577 12.109 1.00 44.50 121 GLU A N 1
ATOM 937 C CA . GLU A 1 121 ? 1.353 20.446 12.097 1.00 44.50 121 GLU A CA 1
ATOM 938 C C . GLU A 1 121 ? 0.141 19.809 12.807 1.00 44.50 121 GLU A C 1
ATOM 940 O O . GLU A 1 121 ? -0.665 20.522 13.401 1.00 44.50 121 GLU A O 1
ATOM 945 N N . PHE A 1 122 ? 0.067 18.471 12.838 1.00 46.41 122 PHE A N 1
ATOM 946 C CA . PHE A 1 122 ? -0.973 17.690 13.531 1.00 46.41 122 PHE A CA 1
ATOM 947 C C . PHE A 1 122 ? -0.400 16.759 14.607 1.00 46.41 122 PHE A C 1
ATOM 949 O O . PHE A 1 122 ? -1.133 16.014 15.261 1.00 46.41 122 PHE A O 1
ATOM 956 N N . SER A 1 123 ? 0.919 16.798 14.837 1.00 48.44 123 SER A N 1
ATOM 957 C CA . SER A 1 123 ? 1.566 16.098 15.937 1.00 48.44 123 SER A CA 1
ATOM 958 C C . SER A 1 123 ? 1.239 16.850 17.217 1.00 48.44 123 SER A C 1
ATOM 960 O O . SER A 1 123 ? 1.995 17.676 17.733 1.00 48.44 123 SER A O 1
ATOM 962 N N . PHE A 1 124 ? 0.064 16.553 17.741 1.00 52.31 124 PHE A N 1
ATOM 963 C CA . PHE A 1 124 ? -0.293 16.849 19.110 1.00 52.31 124 PHE A CA 1
ATOM 964 C C . PHE A 1 124 ? 0.854 16.407 20.021 1.00 52.31 124 PHE A C 1
ATOM 966 O O . PHE A 1 124 ? 1.556 15.456 19.694 1.00 52.31 124 PHE A O 1
ATOM 973 N N . SER A 1 125 ? 1.111 17.135 21.105 1.00 49.47 125 SER A N 1
ATOM 974 C CA . SER A 1 125 ? 2.307 17.044 21.960 1.00 49.47 125 SER A CA 1
ATOM 975 C C . SER A 1 125 ? 2.498 15.679 22.641 1.00 49.47 125 SER A C 1
ATOM 977 O O . SER A 1 125 ? 2.422 15.519 23.859 1.00 49.47 125 SER A O 1
ATOM 979 N N . PHE A 1 126 ? 2.768 14.662 21.844 1.00 58.88 126 PHE A N 1
ATOM 980 C CA . PHE A 1 126 ? 3.015 13.318 22.285 1.00 58.88 126 PHE A CA 1
ATOM 981 C C . PHE A 1 126 ? 4.504 13.156 22.606 1.00 58.88 126 PHE A C 1
ATOM 983 O O . PHE A 1 126 ? 5.359 13.773 21.959 1.00 58.88 126 PHE A O 1
ATOM 990 N N . PRO A 1 127 ? 4.846 12.267 23.548 1.00 60.72 127 PRO A N 1
ATOM 991 C CA . PRO A 1 127 ? 6.214 11.804 23.701 1.00 60.72 127 PRO A CA 1
ATOM 992 C C . PRO A 1 127 ? 6.745 11.281 22.357 1.00 60.72 127 PRO A C 1
ATOM 994 O O . PRO A 1 127 ? 6.132 10.414 21.728 1.00 60.72 127 PRO A O 1
ATOM 997 N N . LYS A 1 128 ? 7.873 11.837 21.900 1.00 68.94 128 LYS A N 1
ATOM 998 C CA . LYS A 1 128 ? 8.566 11.438 20.661 1.00 68.94 128 LYS A CA 1
ATOM 999 C C . LYS A 1 128 ? 9.413 10.164 20.862 1.00 68.94 128 LYS A C 1
ATOM 1001 O O . LYS A 1 128 ? 10.466 10.033 20.251 1.00 68.94 128 LYS A O 1
ATOM 1006 N N . ASP A 1 129 ? 9.008 9.273 21.769 1.00 80.00 129 ASP A N 1
ATOM 1007 C CA . ASP A 1 129 ? 9.706 8.009 22.016 1.00 80.00 129 ASP A CA 1
ATOM 1008 C C . ASP A 1 129 ? 9.152 6.871 21.145 1.00 80.00 129 ASP A C 1
ATOM 1010 O O . ASP A 1 129 ? 7.966 6.850 20.800 1.00 80.00 129 ASP A O 1
ATOM 1014 N N . ASP A 1 130 ? 10.020 5.907 20.829 1.00 82.31 130 ASP A N 1
ATOM 1015 C CA . ASP A 1 130 ? 9.720 4.773 19.949 1.00 82.31 130 ASP A CA 1
ATOM 1016 C C . ASP A 1 130 ? 8.498 3.961 20.409 1.00 82.31 130 ASP A C 1
ATOM 1018 O O . ASP A 1 130 ? 7.703 3.515 19.581 1.00 82.31 130 ASP A O 1
ATOM 1022 N N . ALA A 1 131 ? 8.296 3.786 21.721 1.00 84.25 131 ALA A N 1
ATOM 1023 C CA . ALA A 1 131 ? 7.179 2.995 22.234 1.00 84.25 131 ALA A CA 1
ATOM 1024 C C . ALA A 1 131 ? 5.840 3.722 22.041 1.00 84.25 131 ALA A C 1
ATOM 1026 O O . ALA A 1 131 ? 4.845 3.101 21.659 1.00 84.25 131 ALA A O 1
ATOM 1027 N N . SER A 1 132 ? 5.812 5.038 22.259 1.00 82.06 132 SER A N 1
ATOM 1028 C CA . SER A 1 132 ? 4.643 5.881 21.983 1.00 82.06 132 SER A CA 1
ATOM 1029 C C . SER A 1 132 ? 4.312 5.945 20.488 1.00 82.06 132 SER A C 1
ATOM 1031 O O . SER A 1 132 ? 3.135 5.927 20.116 1.00 82.06 132 SER A O 1
ATOM 1033 N N . GLN A 1 133 ? 5.331 5.991 19.629 1.00 84.50 133 GLN A N 1
ATOM 1034 C CA . GLN A 1 133 ? 5.190 5.943 18.172 1.00 84.50 133 GLN A CA 1
ATOM 1035 C C . GLN A 1 133 ? 4.602 4.600 17.709 1.00 84.50 133 GLN A C 1
ATOM 1037 O O . GLN A 1 133 ? 3.586 4.567 17.013 1.00 84.50 133 GLN A O 1
ATOM 1042 N N . ASP A 1 134 ? 5.169 3.486 18.175 1.00 88.81 134 ASP A N 1
ATOM 1043 C CA . ASP A 1 134 ? 4.693 2.140 17.844 1.00 88.81 134 ASP A CA 1
ATOM 1044 C C . ASP A 1 134 ? 3.268 1.896 18.338 1.00 88.81 134 ASP A C 1
ATOM 1046 O O . ASP A 1 134 ? 2.448 1.311 17.624 1.00 88.81 134 ASP A O 1
ATOM 1050 N N . LYS A 1 135 ? 2.942 2.386 19.541 1.00 86.88 135 LYS A N 1
ATOM 1051 C CA . LYS A 1 135 ? 1.589 2.317 20.100 1.00 86.88 135 LYS A CA 1
ATOM 1052 C C . LYS A 1 135 ? 0.581 2.997 19.166 1.00 86.88 135 LYS A C 1
ATOM 1054 O O . LYS A 1 135 ? -0.444 2.392 18.855 1.00 86.88 135 LYS A O 1
ATOM 1059 N N . ARG A 1 136 ? 0.881 4.198 18.660 1.00 86.25 136 ARG A N 1
ATOM 1060 C CA . ARG A 1 136 ? 0.008 4.916 17.712 1.00 86.25 136 ARG A CA 1
ATOM 1061 C C . ARG A 1 136 ? -0.196 4.153 16.413 1.00 86.25 136 ARG A C 1
ATOM 1063 O O . ARG A 1 136 ? -1.336 3.965 15.994 1.00 86.25 136 ARG A O 1
ATOM 1070 N N . VAL A 1 137 ? 0.878 3.640 15.820 1.00 90.00 137 VAL A N 1
ATOM 1071 C CA . VAL A 1 137 ? 0.779 2.836 14.595 1.00 90.00 137 VAL A CA 1
ATOM 1072 C C . VAL A 1 137 ? -0.105 1.610 14.813 1.00 90.00 137 VAL A C 1
ATOM 1074 O O . VAL A 1 137 ? -0.978 1.340 13.994 1.00 90.00 137 VAL A O 1
ATOM 1077 N N . VAL A 1 138 ? 0.045 0.906 15.940 1.00 91.88 138 VAL A N 1
ATOM 1078 C CA . VAL A 1 138 ? -0.816 -0.238 16.283 1.00 91.88 138 VAL A CA 1
ATOM 1079 C C . VAL A 1 138 ? -2.288 0.170 16.345 1.00 91.88 138 VAL A C 1
ATOM 1081 O O . VAL A 1 138 ? -3.117 -0.512 15.748 1.00 91.88 138 VAL A O 1
ATOM 1084 N N . PHE A 1 139 ? -2.625 1.270 17.023 1.00 89.38 139 PHE A N 1
ATOM 1085 C CA . PHE A 1 139 ? -4.015 1.729 17.111 1.00 89.38 139 PHE A CA 1
A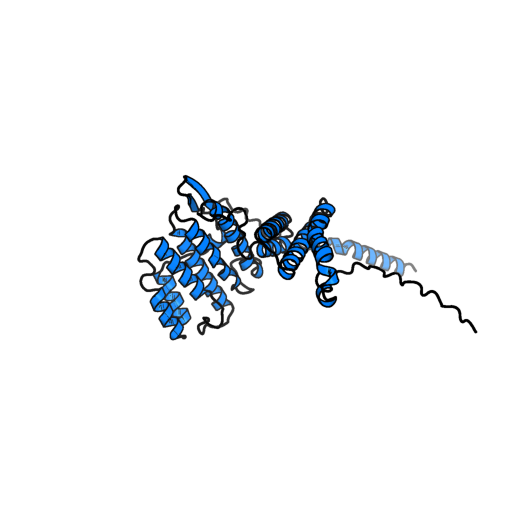TOM 1086 C C . PHE A 1 139 ? -4.584 2.160 15.763 1.00 89.38 139 PHE A C 1
ATOM 1088 O O . PHE A 1 139 ? -5.703 1.767 15.431 1.00 89.38 139 PHE A O 1
ATOM 1095 N N . GLY A 1 140 ? -3.818 2.916 14.975 1.00 91.94 140 GLY A N 1
ATOM 1096 C CA . GLY A 1 140 ? -4.230 3.327 13.637 1.00 91.94 140 GLY A CA 1
ATOM 1097 C C . GLY A 1 140 ? -4.489 2.119 12.735 1.00 91.94 140 GLY A C 1
ATOM 1098 O O . GLY A 1 140 ? -5.542 2.023 12.111 1.00 91.94 140 GLY A O 1
ATOM 1099 N N . LEU A 1 141 ? -3.591 1.133 12.733 1.00 95.38 141 LEU A N 1
ATOM 1100 C CA . LEU A 1 141 ? -3.759 -0.090 11.944 1.00 95.38 141 LEU A CA 1
ATOM 1101 C C . LEU A 1 141 ? -4.942 -0.943 12.414 1.00 95.38 141 LEU A C 1
ATOM 1103 O O . LEU A 1 141 ? -5.702 -1.438 11.584 1.00 95.38 141 LEU A O 1
ATOM 1107 N N . SER A 1 142 ? -5.158 -1.064 13.726 1.00 94.94 142 SER A N 1
ATOM 1108 C CA . SER A 1 142 ? -6.352 -1.719 14.269 1.00 94.94 142 SER A CA 1
ATOM 1109 C C . SER A 1 142 ? -7.646 -1.026 13.823 1.00 94.94 142 SER A C 1
ATOM 1111 O O . SER A 1 142 ? -8.622 -1.706 13.504 1.00 94.94 142 SER A O 1
ATOM 1113 N N . ALA A 1 143 ? -7.666 0.309 13.777 1.00 94.69 143 ALA A N 1
ATOM 1114 C CA . ALA A 1 143 ? -8.813 1.077 13.297 1.00 94.69 143 ALA A CA 1
ATOM 1115 C C . ALA A 1 143 ? -9.029 0.915 11.781 1.00 94.69 143 ALA A C 1
ATOM 1117 O O . ALA A 1 143 ? -10.167 0.716 11.361 1.00 94.69 143 ALA A O 1
ATOM 1118 N N . LEU A 1 144 ? -7.963 0.899 10.969 1.00 96.75 144 LEU A N 1
ATOM 1119 C CA . LEU A 1 144 ? -8.057 0.612 9.529 1.00 96.75 144 LEU A CA 1
ATOM 1120 C C . LEU A 1 144 ? -8.567 -0.801 9.252 1.00 96.75 144 LEU A C 1
ATOM 1122 O O . LEU A 1 144 ? -9.416 -0.981 8.383 1.00 96.75 144 LEU A O 1
ATOM 1126 N N . LYS A 1 145 ? -8.114 -1.802 10.013 1.00 95.88 145 LYS A N 1
ATOM 1127 C CA . LYS A 1 145 ? -8.661 -3.160 9.920 1.00 95.88 145 LYS A CA 1
ATOM 1128 C C . LYS A 1 145 ? -10.169 -3.158 10.189 1.00 95.88 145 LYS A C 1
ATOM 1130 O O . LYS A 1 145 ? -10.931 -3.732 9.420 1.00 95.88 145 LYS A O 1
ATOM 1135 N N . ALA A 1 146 ? -10.611 -2.488 11.252 1.00 95.38 146 ALA A N 1
ATOM 1136 C CA . ALA A 1 146 ? -12.029 -2.405 11.604 1.00 95.38 146 ALA A CA 1
ATOM 1137 C C . ALA A 1 146 ? -12.869 -1.577 10.621 1.00 95.38 146 ALA A C 1
ATOM 1139 O O . ALA A 1 146 ? -14.070 -1.821 10.492 1.00 95.38 146 ALA A O 1
ATOM 1140 N N . ALA A 1 147 ? -12.263 -0.591 9.956 1.00 96.31 147 ALA A N 1
ATOM 1141 C CA . ALA A 1 147 ? -12.870 0.123 8.839 1.00 96.31 147 ALA A CA 1
ATOM 1142 C C . ALA A 1 147 ? -13.069 -0.828 7.650 1.00 96.31 147 ALA A C 1
ATOM 1144 O O . ALA A 1 147 ? -14.159 -0.915 7.104 1.00 96.31 147 ALA A O 1
ATOM 1145 N N . LEU A 1 148 ? -12.058 -1.635 7.320 1.00 96.88 148 LEU A N 1
ATOM 1146 C CA . LEU A 1 148 ? -12.147 -2.606 6.232 1.00 96.88 148 LEU A CA 1
ATOM 1147 C C . LEU A 1 148 ? -13.166 -3.727 6.515 1.00 96.88 148 LEU A C 1
ATOM 1149 O O . LEU A 1 148 ? -13.868 -4.158 5.605 1.00 96.88 148 LEU A O 1
ATOM 1153 N N . ASP A 1 149 ? -13.265 -4.182 7.768 1.00 95.19 149 ASP A N 1
ATOM 1154 C CA . ASP A 1 149 ? -14.142 -5.287 8.187 1.00 95.19 149 ASP A CA 1
ATOM 1155 C C . ASP A 1 149 ? -15.636 -4.947 8.185 1.00 95.19 149 ASP A C 1
ATOM 1157 O O . ASP A 1 149 ? -16.462 -5.852 8.079 1.00 95.19 149 ASP A O 1
ATOM 1161 N N . ILE A 1 150 ? -15.997 -3.669 8.342 1.00 95.38 150 ILE A N 1
ATOM 1162 C CA . ILE A 1 150 ? -17.407 -3.258 8.357 1.00 95.38 150 ILE A CA 1
ATOM 1163 C C . ILE A 1 150 ? -17.956 -3.016 6.946 1.00 95.38 150 ILE A C 1
ATOM 1165 O O . ILE A 1 150 ? -19.172 -2.998 6.765 1.00 95.38 150 ILE A O 1
ATOM 1169 N N . LEU A 1 151 ? -17.087 -2.834 5.948 1.00 96.69 151 LEU A N 1
ATOM 1170 C CA . LEU A 1 151 ? -17.515 -2.538 4.586 1.00 96.69 151 LEU A CA 1
ATOM 1171 C C . LEU A 1 151 ? -18.273 -3.720 3.964 1.00 96.69 151 LEU A C 1
ATOM 1173 O O . LEU A 1 151 ? -17.799 -4.859 4.025 1.00 96.69 151 LEU A O 1
ATOM 1177 N N . PRO A 1 152 ? -19.431 -3.467 3.332 1.00 95.88 152 PRO A N 1
ATOM 1178 C CA . PRO A 1 152 ? -20.161 -4.507 2.630 1.00 95.88 152 PRO A CA 1
ATOM 1179 C C . PRO A 1 152 ? -19.453 -4.885 1.309 1.00 95.88 152 PRO A C 1
ATOM 1181 O O . PRO A 1 152 ? -18.657 -4.100 0.781 1.00 95.88 152 PRO A O 1
ATOM 1184 N N . PRO A 1 153 ? -19.731 -6.078 0.745 1.00 96.12 153 PRO A N 1
ATOM 1185 C CA . PRO A 1 153 ? -19.094 -6.556 -0.487 1.00 96.12 153 PRO A CA 1
ATOM 1186 C C . PRO A 1 153 ? -19.240 -5.622 -1.695 1.00 96.12 153 PRO A C 1
ATOM 1188 O O . PRO A 1 153 ? -18.405 -5.641 -2.594 1.00 96.12 153 PRO A O 1
ATOM 1191 N N . GLU A 1 154 ? -20.301 -4.821 -1.734 1.00 95.81 154 GLU A N 1
ATOM 1192 C CA . GLU A 1 154 ? -20.618 -3.885 -2.814 1.00 95.81 154 GLU A CA 1
ATOM 1193 C C . GLU A 1 154 ? -19.750 -2.612 -2.805 1.00 95.81 154 GLU A C 1
ATOM 1195 O O . GLU A 1 154 ? -19.911 -1.765 -3.679 1.00 95.81 154 GLU A O 1
ATOM 1200 N N . GLU A 1 155 ? -18.815 -2.477 -1.855 1.00 96.31 155 GLU A N 1
ATOM 1201 C CA . GLU A 1 155 ? -18.023 -1.256 -1.645 1.00 96.31 155 GLU A CA 1
ATOM 1202 C C . GLU A 1 155 ? -16.507 -1.438 -1.900 1.00 96.31 155 GLU A C 1
ATOM 1204 O O . GLU A 1 155 ? -15.679 -1.112 -1.038 1.00 96.31 155 GLU A O 1
ATOM 1209 N N . PRO A 1 156 ? -16.076 -1.921 -3.088 1.00 96.50 156 PRO A N 1
ATOM 1210 C CA . PRO A 1 156 ? -14.654 -2.075 -3.404 1.00 96.50 156 PRO A CA 1
ATOM 1211 C C . PRO A 1 156 ? -13.911 -0.731 -3.441 1.00 96.50 156 PRO A C 1
ATOM 1213 O O . PRO A 1 156 ? -12.719 -0.677 -3.140 1.00 96.50 156 PRO A O 1
ATOM 1216 N N . ALA A 1 157 ? -14.600 0.364 -3.782 1.00 95.44 157 ALA A N 1
ATOM 1217 C CA . ALA A 1 157 ? -14.010 1.701 -3.818 1.00 95.44 157 ALA A CA 1
ATOM 1218 C C . ALA A 1 157 ? -13.671 2.215 -2.409 1.00 95.44 157 ALA A C 1
ATOM 1220 O O . ALA A 1 157 ? -12.546 2.663 -2.182 1.00 95.44 157 ALA A O 1
ATOM 1221 N N . ALA A 1 158 ? -14.594 2.073 -1.452 1.00 96.56 158 ALA A N 1
ATOM 1222 C CA . ALA A 1 158 ? -14.331 2.412 -0.055 1.00 96.56 158 ALA A CA 1
ATOM 1223 C C . ALA A 1 158 ? -13.227 1.517 0.534 1.00 96.56 158 ALA A C 1
ATOM 1225 O O . ALA A 1 158 ? -12.356 1.994 1.258 1.00 96.56 158 ALA A O 1
ATOM 1226 N N . ALA A 1 159 ? -13.187 0.232 0.162 1.00 97.50 159 ALA A N 1
ATOM 1227 C CA . ALA A 1 159 ? -12.118 -0.670 0.588 1.00 97.50 159 ALA A CA 1
ATOM 1228 C C . ALA A 1 159 ? -10.742 -0.226 0.067 1.00 97.50 159 ALA A C 1
ATOM 1230 O O . ALA A 1 159 ? -9.769 -0.223 0.823 1.00 97.50 159 ALA A O 1
ATOM 1231 N N . MET A 1 160 ? -10.653 0.210 -1.196 1.00 96.62 160 MET A N 1
ATOM 1232 C CA . MET A 1 160 ? -9.425 0.802 -1.736 1.00 96.62 160 MET A CA 1
ATOM 1233 C C . MET A 1 160 ? -9.007 2.065 -0.974 1.00 96.62 160 MET A C 1
ATOM 1235 O O . MET A 1 160 ? -7.817 2.256 -0.745 1.00 96.62 160 MET A O 1
ATOM 1239 N N . GLU A 1 161 ? -9.948 2.912 -0.556 1.00 96.31 161 GLU A N 1
ATOM 1240 C CA . GLU A 1 161 ? -9.650 4.110 0.237 1.00 96.31 161 GLU A CA 1
ATOM 1241 C C . GLU A 1 161 ? -9.065 3.759 1.615 1.00 96.31 161 GLU A C 1
ATOM 1243 O O . GLU A 1 161 ? -8.042 4.318 2.019 1.00 96.31 161 GLU A O 1
ATOM 1248 N N . VAL A 1 162 ? -9.643 2.774 2.311 1.00 97.81 162 VAL A N 1
ATOM 1249 C CA . VAL A 1 162 ? -9.099 2.269 3.584 1.00 97.81 162 VAL A CA 1
ATOM 1250 C C . VAL A 1 162 ? -7.683 1.716 3.385 1.00 97.81 162 VAL A C 1
ATOM 1252 O O . VAL A 1 162 ? -6.764 2.078 4.122 1.00 97.81 162 VAL A O 1
ATOM 1255 N N . LEU A 1 163 ? -7.480 0.887 2.355 1.00 97.56 163 LEU A N 1
ATOM 1256 C CA . LEU A 1 163 ? -6.179 0.297 2.016 1.00 97.56 163 LEU A CA 1
ATOM 1257 C C . LEU A 1 163 ? -5.153 1.329 1.535 1.00 97.56 163 LEU A C 1
ATOM 1259 O O . LEU A 1 163 ? -3.956 1.107 1.659 1.00 97.56 163 LEU A O 1
ATOM 1263 N N . ASN A 1 164 ? -5.571 2.483 1.026 1.00 95.94 164 ASN A N 1
ATOM 1264 C CA . ASN A 1 164 ? -4.623 3.546 0.718 1.00 95.94 164 ASN A CA 1
ATOM 1265 C C . ASN A 1 164 ? -3.986 4.103 2.004 1.00 95.94 164 ASN A C 1
ATOM 1267 O O . ASN A 1 164 ? -2.828 4.510 1.994 1.00 95.94 164 ASN A O 1
ATOM 1271 N N . ASN A 1 165 ? -4.716 4.073 3.125 1.00 95.94 165 ASN A N 1
ATOM 1272 C CA . ASN A 1 165 ? -4.316 4.685 4.391 1.00 95.94 165 ASN A CA 1
ATOM 1273 C C . ASN A 1 165 ? -3.410 3.821 5.276 1.00 95.94 165 ASN A C 1
ATOM 1275 O O . ASN A 1 165 ? -2.870 4.317 6.260 1.00 95.94 165 ASN A O 1
ATOM 1279 N N . VAL A 1 166 ? -3.111 2.574 4.894 1.00 94.69 166 VAL A N 1
ATOM 1280 C CA . VAL A 1 166 ? -2.069 1.766 5.569 1.00 94.69 166 VAL A CA 1
ATOM 1281 C C . VAL A 1 166 ? -0.656 2.320 5.355 1.00 94.69 166 VAL A C 1
ATOM 1283 O O . VAL A 1 166 ? 0.302 1.805 5.934 1.00 94.69 166 VAL A O 1
ATOM 1286 N N . TRP A 1 167 ? -0.501 3.428 4.613 1.00 91.00 167 TRP A N 1
ATOM 1287 C CA . TRP A 1 167 ? 0.739 4.202 4.583 1.00 91.00 167 TRP A CA 1
ATOM 1288 C C . TRP A 1 167 ? 1.244 4.565 5.985 1.00 91.00 167 TRP A C 1
ATOM 1290 O O . TRP A 1 167 ? 2.463 4.634 6.152 1.00 91.00 167 TRP A O 1
ATOM 1300 N N . ILE A 1 168 ? 0.353 4.706 6.978 1.00 91.38 168 ILE A N 1
ATOM 1301 C CA . ILE A 1 168 ? 0.692 4.977 8.385 1.00 91.38 168 ILE A CA 1
ATOM 1302 C C . ILE A 1 168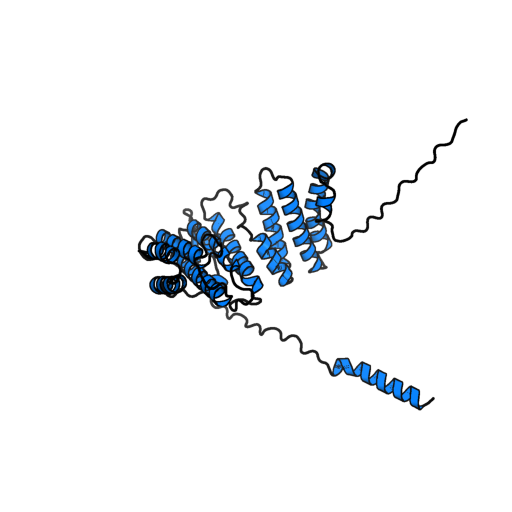 ? 1.661 3.948 8.985 1.00 91.38 168 ILE A C 1
ATOM 1304 O O . ILE A 1 168 ? 2.407 4.272 9.902 1.00 91.38 168 ILE A O 1
ATOM 1308 N N . ALA A 1 169 ? 1.736 2.731 8.430 1.00 92.50 169 ALA A N 1
ATOM 1309 C CA . ALA A 1 169 ? 2.704 1.715 8.843 1.00 92.50 169 ALA A CA 1
ATOM 1310 C C . ALA A 1 169 ? 4.168 2.165 8.672 1.00 92.50 169 ALA A C 1
ATOM 1312 O O . ALA A 1 169 ? 5.052 1.654 9.356 1.00 92.50 169 ALA A O 1
ATOM 1313 N N . ARG A 1 170 ? 4.440 3.140 7.788 1.00 89.88 170 ARG A N 1
ATOM 1314 C CA . ARG A 1 170 ? 5.779 3.742 7.626 1.00 89.88 170 ARG A CA 1
ATOM 1315 C C . ARG A 1 170 ? 6.238 4.521 8.857 1.00 89.88 170 ARG A C 1
ATOM 1317 O O . ARG A 1 170 ? 7.426 4.776 8.991 1.00 89.88 170 ARG A O 1
ATOM 1324 N N . ASN A 1 171 ? 5.297 4.913 9.714 1.00 90.25 171 ASN A N 1
ATOM 1325 C CA . ASN A 1 171 ? 5.571 5.666 10.925 1.00 90.25 171 ASN A CA 1
ATOM 1326 C C . ASN A 1 171 ? 5.903 4.732 12.097 1.00 90.25 171 ASN A C 1
ATOM 1328 O O . ASN A 1 171 ? 5.989 5.212 13.217 1.00 90.25 171 ASN A O 1
ATOM 1332 N N . ALA A 1 172 ? 6.074 3.422 11.892 1.00 89.25 172 ALA A N 1
ATOM 1333 C CA . ALA A 1 172 ? 6.571 2.531 12.940 1.00 89.25 172 ALA A CA 1
ATOM 1334 C C . ALA A 1 172 ? 8.048 2.823 13.242 1.00 89.25 172 ALA A C 1
ATOM 1336 O O . ALA A 1 172 ? 8.801 3.245 12.361 1.00 89.25 172 ALA A O 1
ATOM 1337 N N . SER A 1 173 ? 8.467 2.598 14.484 1.00 87.69 173 SER A N 1
ATOM 1338 C CA . SER A 1 173 ? 9.857 2.754 14.896 1.00 87.69 173 SER A CA 1
ATOM 1339 C C . SER A 1 173 ? 10.759 1.707 14.233 1.00 87.69 173 SER A C 1
ATOM 1341 O O . SER A 1 173 ? 10.321 0.643 13.780 1.00 87.69 173 SER A O 1
ATOM 1343 N N . ALA A 1 174 ? 12.069 1.963 14.244 1.00 84.12 174 ALA A N 1
ATOM 1344 C CA . ALA A 1 174 ? 13.063 1.000 13.770 1.00 84.12 174 ALA A CA 1
ATOM 1345 C C . ALA A 1 174 ? 13.117 -0.293 14.614 1.00 84.12 174 ALA A C 1
ATOM 1347 O O . ALA A 1 174 ? 13.720 -1.273 14.178 1.00 84.12 174 ALA A O 1
ATOM 1348 N N . SER A 1 175 ? 12.478 -0.305 15.790 1.00 83.50 175 SER A N 1
ATOM 1349 C CA . SER A 1 175 ? 12.442 -1.428 16.735 1.00 83.50 175 SER A CA 1
ATOM 1350 C C . SER A 1 175 ? 11.075 -2.126 16.788 1.00 83.50 175 SER A C 1
ATOM 1352 O O . SER A 1 175 ? 10.836 -2.944 17.679 1.00 83.50 175 SER A O 1
ATOM 1354 N N . PHE A 1 176 ? 10.176 -1.829 15.842 1.00 87.62 176 PHE A N 1
ATOM 1355 C CA . PHE A 1 176 ? 8.812 -2.351 15.829 1.00 87.62 176 PHE A CA 1
ATOM 1356 C C . PHE A 1 176 ? 8.759 -3.884 15.883 1.00 87.62 176 PHE A C 1
ATOM 1358 O O . PHE A 1 176 ? 9.194 -4.586 14.968 1.00 87.62 176 PHE A O 1
ATOM 1365 N N . SER A 1 177 ? 8.192 -4.430 16.955 1.00 85.62 177 SER A N 1
ATOM 1366 C CA . SER A 1 177 ? 8.292 -5.861 17.272 1.00 85.62 177 SER A CA 1
ATOM 1367 C C . SER A 1 177 ? 7.335 -6.765 16.490 1.00 85.62 177 SER A C 1
ATOM 1369 O O . SER A 1 177 ? 7.497 -7.985 16.515 1.00 85.62 177 SER A O 1
ATOM 1371 N N . ARG A 1 178 ? 6.339 -6.205 15.786 1.00 81.69 178 ARG A N 1
ATOM 1372 C CA . ARG A 1 178 ? 5.305 -7.002 15.095 1.00 81.69 178 ARG A CA 1
ATOM 1373 C C . ARG A 1 178 ? 5.702 -7.479 13.696 1.00 81.69 178 ARG A C 1
ATOM 1375 O O . ARG A 1 178 ? 4.898 -8.122 13.029 1.00 81.69 178 ARG A O 1
ATOM 1382 N N . TYR A 1 179 ? 6.917 -7.179 13.243 1.00 89.88 179 TYR A N 1
ATOM 1383 C CA . TYR A 1 179 ? 7.444 -7.653 11.966 1.00 89.88 179 TYR A CA 1
ATOM 1384 C C . TYR A 1 179 ? 8.967 -7.795 12.043 1.00 89.88 179 TYR A C 1
ATOM 1386 O O . TYR A 1 179 ? 9.628 -7.022 12.733 1.00 89.88 179 TYR A O 1
ATOM 1394 N N . SER A 1 180 ? 9.533 -8.781 11.343 1.00 85.94 180 SER A N 1
ATOM 1395 C CA . SER A 1 180 ? 10.977 -9.029 11.340 1.00 85.94 180 SER A CA 1
ATOM 1396 C C . SER A 1 180 ? 11.526 -9.117 9.909 1.00 85.94 180 SER A C 1
ATOM 1398 O O . SER A 1 180 ? 11.040 -9.942 9.131 1.00 85.94 180 SER A O 1
ATOM 1400 N N . PRO A 1 181 ? 12.541 -8.305 9.549 1.00 90.56 181 PRO A N 1
ATOM 1401 C CA . PRO A 1 181 ? 13.133 -7.232 10.354 1.00 90.56 181 PRO A CA 1
ATOM 1402 C C . PRO A 1 181 ? 12.224 -5.993 10.428 1.00 90.56 181 PRO A C 1
ATOM 1404 O O . PRO A 1 181 ? 11.566 -5.642 9.452 1.00 90.56 181 PRO A O 1
ATOM 1407 N N . SER A 1 182 ? 12.226 -5.308 11.571 1.00 88.88 182 SER A N 1
ATOM 1408 C CA . SER A 1 182 ? 11.293 -4.219 11.899 1.00 88.88 182 SER A CA 1
ATOM 1409 C C . SER A 1 182 ? 11.247 -3.086 10.872 1.00 88.88 182 SER A C 1
ATOM 1411 O O . SER A 1 182 ? 10.163 -2.636 10.510 1.00 88.88 182 SER A O 1
ATOM 1413 N N . PHE A 1 183 ? 12.397 -2.676 10.328 1.00 88.75 183 PHE A N 1
ATOM 1414 C CA . PHE A 1 183 ? 12.471 -1.572 9.363 1.00 88.75 183 PHE A CA 1
ATOM 1415 C C . PHE A 1 183 ? 11.721 -1.842 8.044 1.00 88.75 183 PHE A C 1
ATOM 1417 O O . PHE A 1 183 ? 11.352 -0.901 7.352 1.00 88.75 183 PHE A O 1
ATOM 1424 N N . LEU A 1 184 ? 11.442 -3.108 7.706 1.00 92.75 184 LEU A N 1
ATOM 1425 C CA . LEU A 1 184 ? 10.683 -3.475 6.504 1.00 92.75 184 LEU A CA 1
ATOM 1426 C C . LEU A 1 184 ? 9.168 -3.493 6.712 1.00 92.75 184 LEU A C 1
ATOM 1428 O O . LEU A 1 184 ? 8.435 -3.758 5.758 1.00 92.75 184 LEU A O 1
ATOM 1432 N N . PHE A 1 185 ? 8.681 -3.241 7.929 1.00 94.38 185 PHE A N 1
ATOM 1433 C CA . PHE A 1 185 ? 7.257 -3.333 8.240 1.00 94.38 185 PHE A CA 1
ATOM 1434 C C . PHE A 1 185 ? 6.396 -2.436 7.341 1.00 94.38 185 PHE A C 1
ATOM 1436 O O . PHE A 1 185 ? 5.420 -2.904 6.752 1.00 94.38 185 PHE A O 1
ATOM 1443 N N . GLY A 1 186 ? 6.787 -1.168 7.175 1.00 93.62 186 GLY A N 1
ATOM 1444 C CA . GLY A 1 186 ? 6.053 -0.216 6.340 1.00 93.62 186 GLY A CA 1
ATOM 1445 C C . GLY A 1 186 ? 5.953 -0.657 4.877 1.00 93.62 186 GLY A C 1
ATOM 1446 O O . GLY A 1 186 ? 4.891 -0.536 4.266 1.00 93.62 186 GLY A O 1
ATOM 1447 N N . SER A 1 187 ? 7.031 -1.221 4.330 1.00 95.44 187 SER A N 1
ATOM 1448 C CA . SER A 1 187 ? 7.063 -1.721 2.952 1.00 95.44 187 SER A CA 1
ATOM 1449 C C . SER A 1 187 ? 6.298 -3.029 2.796 1.00 95.44 187 SER A C 1
ATOM 1451 O O . SER A 1 187 ? 5.558 -3.181 1.828 1.00 95.44 187 SER A O 1
ATOM 1453 N N . ALA A 1 188 ? 6.356 -3.929 3.780 1.00 96.38 188 ALA A N 1
ATOM 1454 C CA . ALA A 1 188 ? 5.537 -5.140 3.809 1.00 96.38 188 ALA A CA 1
ATOM 1455 C C . ALA A 1 188 ? 4.032 -4.822 3.812 1.00 96.38 188 ALA A C 1
ATOM 1457 O O . ALA A 1 188 ? 3.294 -5.348 2.978 1.00 96.38 188 ALA A O 1
ATOM 1458 N N . MET A 1 189 ? 3.596 -3.894 4.672 1.00 96.56 189 MET A N 1
ATOM 1459 C CA . MET A 1 189 ? 2.210 -3.412 4.706 1.00 96.56 189 MET A CA 1
ATOM 1460 C C . MET A 1 189 ? 1.793 -2.763 3.384 1.00 96.56 189 MET A C 1
ATOM 1462 O O . MET A 1 189 ? 0.682 -2.984 2.907 1.00 96.56 189 MET A O 1
ATOM 1466 N N . ARG A 1 190 ? 2.688 -1.992 2.752 1.00 97.31 190 ARG A N 1
ATOM 1467 C CA . ARG A 1 190 ? 2.401 -1.345 1.465 1.00 97.31 190 ARG A CA 1
ATOM 1468 C C . ARG A 1 190 ? 2.270 -2.333 0.315 1.00 97.31 190 ARG A C 1
ATOM 1470 O O . ARG A 1 190 ? 1.416 -2.127 -0.541 1.00 97.31 190 ARG A O 1
ATOM 1477 N N . VAL A 1 191 ? 3.083 -3.388 0.289 1.00 97.88 191 VAL A N 1
ATOM 1478 C CA . VAL A 1 191 ? 2.957 -4.449 -0.718 1.00 97.88 191 VAL A CA 1
ATOM 1479 C C . VAL A 1 191 ? 1.636 -5.191 -0.562 1.00 97.88 191 VAL A C 1
ATOM 1481 O O . VAL A 1 191 ? 0.915 -5.352 -1.543 1.00 97.88 191 VAL A O 1
ATOM 1484 N N . GLU A 1 192 ? 1.280 -5.581 0.662 1.00 96.56 192 GLU A N 1
ATOM 1485 C CA . GLU A 1 192 ? 0.006 -6.250 0.937 1.00 96.56 192 GLU A CA 1
ATOM 1486 C C . GLU A 1 192 ? -1.195 -5.400 0.502 1.00 96.56 192 GLU A C 1
ATOM 1488 O O . GLU A 1 192 ? -2.043 -5.854 -0.270 1.00 96.56 192 GLU A O 1
ATOM 1493 N N . ALA A 1 193 ? -1.237 -4.147 0.951 1.00 97.38 193 ALA A N 1
ATOM 1494 C CA . ALA A 1 193 ? -2.319 -3.232 0.631 1.00 97.38 193 ALA A CA 1
ATOM 1495 C C . ALA A 1 193 ? -2.368 -2.882 -0.858 1.00 97.38 193 ALA A C 1
ATOM 1497 O O . ALA A 1 193 ? -3.439 -2.852 -1.457 1.00 97.38 193 ALA A O 1
ATOM 1498 N N . GLY A 1 194 ? -1.212 -2.654 -1.480 1.00 97.44 194 GLY A N 1
ATOM 1499 C CA . GLY A 1 194 ? -1.129 -2.311 -2.892 1.00 97.44 194 GLY A CA 1
ATOM 1500 C C . GLY A 1 194 ? -1.588 -3.452 -3.801 1.00 97.44 194 GLY A C 1
ATOM 1501 O O . GLY A 1 194 ? -2.368 -3.220 -4.722 1.00 97.44 194 GLY A O 1
ATOM 1502 N N . GLU A 1 195 ? -1.191 -4.696 -3.528 1.00 97.38 195 GLU A N 1
ATOM 1503 C CA . GLU A 1 195 ? -1.679 -5.850 -4.299 1.00 97.38 195 GLU A CA 1
ATOM 1504 C C . GLU A 1 195 ? -3.183 -6.086 -4.079 1.00 97.38 195 GLU A C 1
ATOM 1506 O O . GLU A 1 195 ? -3.907 -6.422 -5.019 1.00 97.38 195 GLU A O 1
ATOM 1511 N N . ALA A 1 196 ? -3.690 -5.839 -2.867 1.00 97.12 196 ALA A N 1
ATOM 1512 C CA . ALA A 1 196 ? -5.123 -5.818 -2.590 1.00 97.12 196 ALA A CA 1
ATOM 1513 C C . ALA A 1 196 ? -5.858 -4.747 -3.423 1.00 97.12 196 ALA A C 1
ATOM 1515 O O . ALA A 1 196 ? -6.861 -5.046 -4.071 1.00 97.12 196 ALA A O 1
ATOM 1516 N N . MET A 1 197 ? -5.331 -3.524 -3.486 1.00 97.50 197 MET A N 1
ATOM 1517 C CA . MET A 1 197 ? -5.896 -2.428 -4.282 1.00 97.50 197 MET A CA 1
ATOM 1518 C C . MET A 1 197 ? -5.856 -2.710 -5.790 1.00 97.50 197 MET A C 1
ATOM 1520 O O . MET A 1 197 ? -6.817 -2.402 -6.493 1.00 97.50 197 MET A O 1
ATOM 1524 N N . LEU A 1 198 ? -4.784 -3.326 -6.301 1.00 96.88 198 LEU A N 1
ATOM 1525 C CA . LEU A 1 198 ? -4.702 -3.751 -7.703 1.00 96.88 198 LEU A CA 1
ATOM 1526 C C . LEU A 1 198 ? -5.772 -4.795 -8.046 1.00 96.88 198 LEU A C 1
ATOM 1528 O O . LEU A 1 198 ? -6.356 -4.722 -9.126 1.00 96.88 198 LEU A O 1
ATOM 1532 N N . LYS A 1 199 ? -6.063 -5.730 -7.129 1.00 96.00 199 LYS A N 1
ATOM 1533 C CA . LYS A 1 199 ? -7.146 -6.717 -7.285 1.00 96.00 199 LYS A CA 1
ATOM 1534 C C . LYS A 1 199 ? -8.539 -6.093 -7.229 1.00 96.00 199 LYS A C 1
ATOM 1536 O O . LYS A 1 199 ? -9.432 -6.576 -7.915 1.00 96.00 199 LYS A O 1
ATOM 1541 N N . LEU A 1 200 ? -8.726 -5.050 -6.420 1.00 96.81 200 LEU A N 1
ATOM 1542 C CA . LEU A 1 200 ? -10.010 -4.357 -6.280 1.00 96.81 200 LEU A CA 1
ATOM 1543 C C . LEU A 1 200 ? -10.306 -3.402 -7.431 1.00 96.81 200 LEU A C 1
ATOM 1545 O O . LEU A 1 200 ? -11.472 -3.239 -7.774 1.00 96.81 200 LEU A O 1
ATOM 1549 N N . CYS A 1 201 ? -9.283 -2.793 -8.038 1.00 95.88 201 CYS A N 1
ATOM 1550 C CA . CYS A 1 201 ? -9.471 -1.762 -9.060 1.00 95.88 201 CYS A CA 1
ATOM 1551 C C . CYS A 1 201 ? -10.483 -2.167 -10.148 1.00 95.88 201 CYS A C 1
ATOM 1553 O O . CYS A 1 201 ? -11.414 -1.394 -10.368 1.00 95.88 201 CYS A O 1
ATOM 1555 N N . PRO A 1 202 ? -10.403 -3.361 -10.774 1.00 94.81 202 PRO A N 1
ATOM 1556 C CA . PRO A 1 202 ? -11.345 -3.755 -11.825 1.00 94.81 202 PRO A CA 1
ATOM 1557 C C . PRO A 1 202 ? -12.817 -3.796 -11.392 1.00 94.81 202 PRO A C 1
ATOM 1559 O O . PRO A 1 202 ? -13.686 -3.721 -12.251 1.00 94.81 202 PRO A O 1
ATOM 1562 N N . LEU A 1 203 ? -13.096 -3.917 -10.090 1.00 95.69 203 LEU A N 1
ATOM 1563 C CA . LEU A 1 203 ? -14.454 -3.886 -9.537 1.00 95.69 203 LEU A CA 1
ATOM 1564 C C . LEU A 1 203 ? -14.962 -2.463 -9.269 1.00 95.69 203 LEU A C 1
ATOM 1566 O O . LEU A 1 203 ? -16.125 -2.264 -8.928 1.00 95.69 203 LEU A O 1
ATOM 1570 N N . THR A 1 204 ? -14.089 -1.464 -9.372 1.00 91.25 204 THR A N 1
ATOM 1571 C CA . THR A 1 204 ? -14.452 -0.057 -9.208 1.00 91.25 204 THR A CA 1
ATOM 1572 C C . THR A 1 204 ? -14.843 0.561 -10.547 1.00 91.25 204 THR A C 1
ATOM 1574 O O . THR A 1 204 ? -14.427 0.105 -11.608 1.00 91.25 204 THR A O 1
ATOM 1577 N N . ALA A 1 205 ? -15.580 1.673 -10.519 1.00 86.06 205 ALA A N 1
ATOM 1578 C CA . ALA A 1 205 ? -15.934 2.430 -11.724 1.00 86.06 205 ALA A CA 1
ATOM 1579 C C . ALA A 1 205 ? -14.753 3.224 -12.336 1.00 86.06 205 ALA A C 1
ATOM 1581 O O . ALA A 1 205 ? -14.964 4.146 -13.128 1.00 86.06 205 ALA A O 1
ATOM 1582 N N . ARG A 1 206 ? -13.504 2.923 -11.952 1.00 86.75 206 ARG A N 1
ATOM 1583 C CA . ARG A 1 206 ? -12.322 3.647 -12.423 1.00 86.75 206 ARG A CA 1
ATOM 1584 C C . ARG A 1 206 ? -11.982 3.272 -13.870 1.00 86.75 206 ARG A C 1
ATOM 1586 O O . ARG A 1 206 ? -11.753 2.098 -14.161 1.00 86.75 206 ARG A O 1
ATOM 1593 N N . PRO A 1 207 ? -11.855 4.256 -14.777 1.00 86.38 207 PRO A N 1
ATOM 1594 C CA . PRO A 1 207 ? -11.559 3.987 -16.182 1.00 86.38 207 PRO A CA 1
ATOM 1595 C C . PRO A 1 207 ? -10.090 3.615 -16.436 1.00 86.38 207 PRO A C 1
ATOM 1597 O O . PRO A 1 207 ? -9.763 3.122 -17.510 1.00 86.38 207 PRO A O 1
ATOM 1600 N N . ASP A 1 208 ? -9.197 3.863 -15.475 1.00 88.94 208 ASP A N 1
ATOM 1601 C CA . ASP A 1 208 ? -7.746 3.722 -15.607 1.00 88.94 208 ASP A CA 1
ATOM 1602 C C . ASP A 1 208 ? -7.184 2.466 -14.920 1.00 88.94 208 ASP A C 1
ATOM 1604 O O . ASP A 1 208 ? -5.978 2.356 -14.713 1.00 88.94 208 ASP A O 1
ATOM 1608 N N . CYS A 1 209 ? -8.020 1.480 -14.577 1.00 91.38 209 CYS A N 1
ATOM 1609 C CA . CYS A 1 209 ? -7.587 0.297 -13.822 1.00 91.38 209 CYS A CA 1
ATOM 1610 C C . CYS A 1 209 ? -6.612 -0.641 -14.530 1.00 91.38 209 CYS A C 1
ATOM 1612 O O . CYS A 1 209 ? -6.054 -1.524 -13.884 1.00 91.38 209 CYS A O 1
ATOM 1614 N N . ASN A 1 210 ? -6.377 -0.476 -15.827 1.00 89.44 210 ASN A N 1
ATOM 1615 C CA . ASN A 1 210 ? -5.312 -1.160 -16.559 1.00 89.44 210 ASN A CA 1
ATOM 1616 C C . ASN A 1 210 ? -3.933 -0.505 -16.353 1.00 89.44 210 ASN A C 1
ATOM 1618 O O . ASN A 1 210 ? -2.918 -1.178 -16.502 1.00 89.44 210 ASN A O 1
ATOM 1622 N N . LEU A 1 211 ? -3.901 0.783 -16.003 1.00 92.06 211 LEU A N 1
ATOM 1623 C CA . LEU A 1 211 ? -2.685 1.584 -15.818 1.00 92.06 211 LEU A CA 1
ATOM 1624 C C . LEU A 1 211 ? -2.482 2.020 -14.364 1.00 92.06 211 LEU A C 1
ATOM 1626 O O . LEU A 1 211 ? -1.384 2.398 -13.982 1.00 92.06 211 LEU A O 1
ATOM 1630 N N . TYR A 1 212 ? -3.510 1.909 -13.526 1.00 93.44 212 TYR A N 1
ATOM 1631 C CA . TYR A 1 212 ? -3.454 2.293 -12.124 1.00 93.44 212 TYR A CA 1
ATOM 1632 C C . TYR A 1 212 ? -2.365 1.528 -11.366 1.00 93.44 212 TYR A C 1
ATOM 1634 O O . TYR A 1 212 ? -2.346 0.299 -11.397 1.00 93.44 212 TYR A O 1
ATOM 1642 N N . VAL A 1 213 ? -1.501 2.242 -10.650 1.00 95.44 213 VAL A N 1
ATOM 1643 C CA . VAL A 1 213 ? -0.515 1.668 -9.731 1.00 95.44 213 VAL A CA 1
ATOM 1644 C C . VAL A 1 213 ? -0.665 2.378 -8.383 1.00 95.44 213 VAL A C 1
ATOM 1646 O O . VAL A 1 213 ? -0.604 3.608 -8.344 1.00 95.44 213 VAL A O 1
ATOM 1649 N N . PRO A 1 214 ? -0.905 1.651 -7.274 1.00 95.31 214 PRO A N 1
ATOM 1650 C CA . PRO A 1 214 ? -0.930 2.248 -5.945 1.00 95.31 214 PRO A CA 1
ATOM 1651 C C . PRO A 1 214 ? 0.381 2.968 -5.621 1.00 95.31 214 PRO A C 1
ATOM 1653 O O . PRO A 1 214 ? 1.472 2.455 -5.880 1.00 95.31 214 PRO A O 1
ATOM 1656 N N . SER A 1 215 ? 0.266 4.154 -5.022 1.00 91.31 215 SER A N 1
ATOM 1657 C CA . SER A 1 215 ? 1.418 5.007 -4.727 1.00 91.31 215 SER A CA 1
ATOM 1658 C C . SER A 1 215 ? 2.452 4.281 -3.863 1.00 91.31 215 SER A C 1
ATOM 1660 O O . SER A 1 215 ? 2.134 3.703 -2.822 1.00 91.31 215 SER A O 1
ATOM 1662 N N . GLY A 1 216 ? 3.711 4.302 -4.304 1.00 92.56 216 GLY A N 1
ATOM 1663 C CA . GLY A 1 216 ? 4.835 3.708 -3.581 1.00 92.56 216 GLY A CA 1
ATOM 1664 C C . GLY A 1 216 ? 4.875 2.174 -3.558 1.00 92.56 216 GLY A C 1
ATOM 1665 O O . GLY A 1 216 ? 5.808 1.627 -2.972 1.00 92.56 216 GLY A O 1
ATOM 1666 N N . LEU A 1 217 ? 3.927 1.471 -4.193 1.00 97.19 217 LEU A N 1
ATOM 1667 C CA . LEU A 1 217 ? 3.955 0.008 -4.310 1.00 97.19 217 LEU A CA 1
ATOM 1668 C C . LEU A 1 217 ? 5.209 -0.506 -5.045 1.00 97.19 217 LEU A C 1
ATOM 1670 O O . LEU A 1 217 ? 5.844 -1.418 -4.512 1.00 97.19 217 LEU A O 1
ATOM 1674 N N . PRO A 1 218 ? 5.636 0.065 -6.195 1.00 97.38 218 PRO A N 1
ATOM 1675 C CA . PRO A 1 218 ? 6.834 -0.423 -6.878 1.00 97.38 218 PRO A CA 1
ATOM 1676 C C . PRO A 1 218 ? 8.094 -0.319 -6.011 1.00 97.38 218 PRO A C 1
ATOM 1678 O O . PRO A 1 218 ? 8.862 -1.274 -5.926 1.00 97.38 218 PRO A O 1
ATOM 1681 N N . GLY A 1 219 ? 8.268 0.798 -5.298 1.00 96.19 219 GLY A N 1
ATOM 1682 C CA . GLY A 1 219 ? 9.402 0.988 -4.388 1.00 96.19 219 GLY A CA 1
ATOM 1683 C C . GLY A 1 219 ? 9.371 0.037 -3.187 1.00 96.19 219 GLY A C 1
ATOM 1684 O O . GLY A 1 219 ? 10.403 -0.503 -2.804 1.00 96.19 219 GLY A O 1
ATOM 1685 N N . ALA A 1 220 ? 8.188 -0.239 -2.626 1.00 97.12 220 ALA A N 1
ATOM 1686 C CA . ALA A 1 220 ? 8.046 -1.196 -1.528 1.00 97.12 220 ALA A CA 1
ATOM 1687 C C . ALA A 1 220 ? 8.373 -2.638 -1.964 1.00 97.12 220 ALA A C 1
ATOM 1689 O O . ALA A 1 220 ? 9.034 -3.377 -1.232 1.00 97.12 220 ALA A O 1
ATOM 1690 N N . LEU A 1 221 ? 7.954 -3.030 -3.173 1.00 98.19 221 LEU A N 1
ATOM 1691 C CA . LEU A 1 221 ? 8.334 -4.308 -3.782 1.00 98.19 221 LEU A CA 1
ATOM 1692 C C . LEU A 1 221 ? 9.840 -4.387 -4.044 1.00 98.19 221 LEU A C 1
ATOM 1694 O O . LEU A 1 221 ? 10.442 -5.424 -3.775 1.00 98.19 221 LEU A O 1
ATOM 1698 N N . GLU A 1 222 ? 10.447 -3.304 -4.536 1.00 97.44 222 GLU A N 1
ATOM 1699 C CA . GLU A 1 222 ? 11.892 -3.233 -4.759 1.00 97.44 222 GLU A CA 1
ATOM 1700 C C . GLU A 1 222 ? 12.661 -3.412 -3.444 1.00 97.44 222 GLU A C 1
ATOM 1702 O O . GLU A 1 222 ? 13.572 -4.233 -3.374 1.00 97.44 222 GLU A O 1
ATOM 1707 N N . GLU A 1 223 ? 12.275 -2.701 -2.383 1.00 96.00 223 GLU A N 1
ATOM 1708 C CA . GLU A 1 223 ? 12.930 -2.784 -1.076 1.00 96.00 223 GLU A CA 1
ATOM 1709 C C . GLU A 1 223 ? 12.852 -4.198 -0.482 1.00 96.00 223 GLU A C 1
ATOM 1711 O O . GLU A 1 223 ? 13.871 -4.763 -0.071 1.00 96.00 223 GLU A O 1
ATOM 1716 N N . LEU A 1 224 ? 11.661 -4.811 -0.494 1.00 95.50 224 LEU A N 1
ATOM 1717 C CA . LEU A 1 224 ? 11.485 -6.189 -0.032 1.00 95.50 224 LEU A CA 1
ATOM 1718 C C . LEU A 1 224 ? 12.245 -7.185 -0.912 1.00 95.50 224 LEU A C 1
ATOM 1720 O O . LEU A 1 224 ? 12.870 -8.102 -0.380 1.00 95.50 224 LEU A O 1
ATOM 1724 N N . GLY A 1 225 ? 12.197 -7.012 -2.234 1.00 95.44 225 GLY A N 1
ATOM 1725 C CA . GLY A 1 225 ? 12.883 -7.863 -3.202 1.00 95.44 225 GLY A CA 1
ATOM 1726 C C . GLY A 1 225 ? 14.397 -7.813 -3.038 1.00 95.44 225 GLY A C 1
ATOM 1727 O O . GLY A 1 225 ? 15.045 -8.856 -3.004 1.00 95.44 225 GLY A O 1
ATOM 1728 N N . ARG A 1 226 ? 14.960 -6.618 -2.826 1.00 94.69 226 ARG A N 1
ATOM 1729 C CA . ARG A 1 226 ? 16.385 -6.439 -2.532 1.00 94.69 226 ARG A CA 1
ATOM 1730 C C . ARG A 1 226 ? 16.775 -7.138 -1.243 1.00 94.69 226 ARG A C 1
ATOM 1732 O O . ARG A 1 226 ? 17.692 -7.953 -1.235 1.00 94.69 226 ARG A O 1
ATOM 1739 N N . TRP A 1 227 ? 16.048 -6.859 -0.162 1.00 94.62 227 TRP A N 1
ATOM 1740 C CA . TRP A 1 227 ? 16.380 -7.417 1.143 1.00 94.62 227 TRP A CA 1
ATOM 1741 C C . TRP A 1 227 ? 16.271 -8.943 1.187 1.00 94.62 227 TRP A C 1
ATOM 1743 O O . TRP A 1 227 ? 17.124 -9.616 1.760 1.00 94.62 227 TRP A O 1
ATOM 1753 N N . LYS A 1 228 ? 15.223 -9.500 0.574 1.00 93.69 228 LYS A N 1
ATOM 1754 C CA . LYS A 1 228 ? 14.984 -10.949 0.541 1.00 93.69 228 LYS A CA 1
ATOM 1755 C C . LYS A 1 228 ? 15.771 -11.663 -0.558 1.00 93.69 228 LYS A C 1
ATOM 1757 O O . LYS A 1 228 ? 15.736 -12.888 -0.596 1.00 93.69 228 LYS A O 1
ATOM 1762 N N . SER A 1 229 ? 16.462 -10.923 -1.431 1.00 93.56 229 SER A N 1
ATOM 1763 C CA . SER A 1 229 ? 17.028 -11.454 -2.679 1.00 93.56 229 SER A CA 1
ATOM 1764 C C . SER A 1 229 ? 15.977 -12.223 -3.497 1.00 93.56 229 SER A C 1
ATOM 1766 O O . SER A 1 229 ? 16.217 -13.333 -3.966 1.00 93.56 229 SER A O 1
ATOM 1768 N N . ASP A 1 230 ? 14.783 -11.641 -3.630 1.00 94.00 230 ASP A N 1
ATOM 1769 C CA . ASP A 1 230 ? 13.633 -12.239 -4.309 1.00 94.00 230 ASP A CA 1
ATOM 1770 C C . ASP A 1 230 ? 13.442 -11.608 -5.695 1.00 94.00 230 ASP A C 1
ATOM 1772 O O . ASP A 1 230 ? 12.970 -10.476 -5.836 1.00 94.00 230 ASP A O 1
ATOM 1776 N N . VAL A 1 231 ? 13.805 -12.368 -6.731 1.00 93.31 231 VAL A N 1
ATOM 1777 C CA . VAL A 1 231 ? 13.675 -11.949 -8.134 1.00 93.31 231 VAL A CA 1
ATOM 1778 C C . VAL A 1 231 ? 12.216 -11.703 -8.517 1.00 93.31 231 VAL A C 1
ATOM 1780 O O . VAL A 1 231 ? 11.937 -10.770 -9.264 1.00 93.31 231 VAL A O 1
ATOM 1783 N N . GLY A 1 232 ? 11.267 -12.479 -7.987 1.00 94.75 232 GLY A N 1
ATOM 1784 C CA . GLY A 1 232 ? 9.847 -12.326 -8.300 1.00 94.75 232 GLY A CA 1
ATOM 1785 C C . GLY A 1 232 ? 9.309 -10.961 -7.874 1.00 94.75 232 GLY A C 1
ATOM 1786 O O . GLY A 1 232 ? 8.642 -10.290 -8.663 1.00 94.75 232 GLY A O 1
ATOM 1787 N N . LEU A 1 233 ? 9.667 -10.507 -6.669 1.00 96.69 233 LEU A N 1
ATOM 1788 C CA . LEU A 1 233 ? 9.288 -9.177 -6.174 1.00 96.69 233 LEU A CA 1
ATOM 1789 C C . LEU A 1 233 ? 9.904 -8.048 -7.012 1.00 96.69 233 LEU A C 1
ATOM 1791 O O . LEU A 1 233 ? 9.227 -7.065 -7.313 1.00 96.69 233 LEU A O 1
ATOM 1795 N N . LEU A 1 234 ? 11.157 -8.201 -7.444 1.00 95.94 234 LEU A N 1
ATOM 1796 C CA . LEU A 1 234 ? 11.840 -7.213 -8.287 1.00 95.94 234 LEU A CA 1
ATOM 1797 C C . LEU A 1 234 ? 11.229 -7.136 -9.691 1.00 95.94 234 LEU A C 1
ATOM 1799 O O . LEU A 1 234 ? 11.019 -6.046 -10.217 1.00 95.94 234 LEU A O 1
ATOM 1803 N N . LEU A 1 235 ? 10.890 -8.278 -10.296 1.00 95.56 235 LEU A N 1
ATOM 1804 C CA . LEU A 1 235 ? 10.222 -8.303 -11.598 1.00 95.56 235 LEU A CA 1
ATOM 1805 C C . LEU A 1 235 ? 8.814 -7.707 -11.522 1.00 95.56 235 LEU A C 1
ATOM 1807 O O . LEU A 1 235 ? 8.427 -6.964 -12.424 1.00 95.56 235 LEU A O 1
ATOM 1811 N N . ARG A 1 236 ? 8.083 -7.970 -10.432 1.00 97.44 236 ARG A N 1
ATOM 1812 C CA . ARG A 1 236 ? 6.782 -7.345 -10.166 1.00 97.44 236 ARG A CA 1
ATOM 1813 C C . ARG A 1 236 ? 6.906 -5.832 -9.972 1.00 97.44 236 ARG A C 1
ATOM 1815 O O . ARG A 1 236 ? 6.102 -5.088 -10.522 1.00 97.44 236 ARG A O 1
ATOM 1822 N N . SER A 1 237 ? 7.930 -5.363 -9.257 1.00 98.00 237 SER A N 1
ATOM 1823 C CA . SER A 1 237 ? 8.236 -3.930 -9.141 1.00 98.00 237 SER A CA 1
ATOM 1824 C C . SER A 1 237 ? 8.485 -3.296 -10.515 1.00 98.00 237 SER A C 1
ATOM 1826 O O . SER A 1 237 ? 7.858 -2.293 -10.855 1.00 98.00 237 SER A O 1
ATOM 1828 N N . ALA A 1 238 ? 9.322 -3.925 -11.348 1.00 97.12 238 ALA A N 1
ATOM 1829 C CA . ALA A 1 238 ? 9.634 -3.444 -12.692 1.00 97.12 238 ALA A CA 1
ATOM 1830 C C . ALA A 1 238 ? 8.394 -3.382 -13.607 1.00 97.12 238 ALA A C 1
ATOM 1832 O O . ALA A 1 238 ? 8.207 -2.396 -14.318 1.00 97.12 238 ALA A O 1
ATOM 1833 N N . GLU A 1 239 ? 7.524 -4.397 -13.565 1.00 97.00 239 GLU A N 1
ATOM 1834 C CA . GLU A 1 239 ? 6.239 -4.401 -14.283 1.00 97.00 239 GLU A CA 1
ATOM 1835 C C . GLU A 1 239 ? 5.365 -3.204 -13.878 1.00 97.00 239 GLU A C 1
ATOM 1837 O O . GLU A 1 239 ? 4.808 -2.509 -14.729 1.00 97.00 239 GLU A O 1
ATOM 1842 N N . LEU A 1 240 ? 5.268 -2.930 -12.575 1.00 97.50 240 LEU A N 1
ATOM 1843 C CA . LEU A 1 240 ? 4.465 -1.820 -12.074 1.00 97.50 240 LEU A CA 1
ATOM 1844 C C . LEU A 1 240 ? 5.090 -0.453 -12.383 1.00 97.50 240 LEU A C 1
ATOM 1846 O O . LEU A 1 240 ? 4.346 0.483 -12.646 1.00 97.50 240 LEU A O 1
ATOM 1850 N N . LEU A 1 241 ? 6.420 -0.331 -12.430 1.00 96.62 241 LEU A N 1
ATOM 1851 C CA . LEU A 1 241 ? 7.095 0.887 -12.899 1.00 96.62 241 LEU A CA 1
ATOM 1852 C C . LEU A 1 241 ? 6.785 1.181 -14.372 1.00 96.62 241 LEU A C 1
ATOM 1854 O O . LEU A 1 241 ? 6.492 2.321 -14.725 1.00 96.62 241 LEU A O 1
ATOM 1858 N N . GLU A 1 242 ? 6.824 0.168 -15.242 1.00 95.38 242 GLU A N 1
ATOM 1859 C CA . GLU A 1 242 ? 6.447 0.332 -16.655 1.00 95.38 242 GLU A CA 1
ATOM 1860 C C . GLU A 1 242 ? 4.982 0.743 -16.799 1.00 95.38 242 GLU A C 1
ATOM 1862 O O . GLU A 1 242 ? 4.666 1.642 -17.579 1.00 95.38 242 GLU A O 1
ATOM 1867 N N . ARG A 1 243 ? 4.094 0.106 -16.030 1.00 94.94 243 ARG A N 1
ATOM 1868 C CA . ARG A 1 243 ? 2.664 0.415 -16.013 1.00 94.94 243 ARG A CA 1
ATOM 1869 C C . ARG A 1 243 ? 2.389 1.840 -15.528 1.00 94.94 243 ARG A C 1
ATOM 1871 O O . ARG A 1 243 ? 1.607 2.543 -16.163 1.00 94.94 243 ARG A O 1
ATOM 1878 N N . GLU A 1 244 ? 3.050 2.273 -14.453 1.00 93.19 244 GLU A N 1
ATOM 1879 C CA . GLU A 1 244 ? 2.970 3.644 -13.935 1.00 93.19 244 GLU A CA 1
ATOM 1880 C C . GLU A 1 244 ? 3.443 4.649 -14.993 1.00 93.19 244 GLU A C 1
ATOM 1882 O O . GLU A 1 244 ? 2.725 5.597 -15.309 1.00 93.19 244 GLU A O 1
ATOM 1887 N N . ASN A 1 245 ? 4.602 4.401 -15.611 1.00 92.81 245 ASN A N 1
ATOM 1888 C CA . ASN A 1 245 ? 5.152 5.263 -16.656 1.00 92.81 245 ASN A CA 1
ATOM 1889 C C . ASN A 1 245 ? 4.254 5.322 -17.906 1.00 92.81 245 ASN A C 1
ATOM 1891 O O . ASN A 1 245 ? 4.069 6.393 -18.476 1.00 92.81 245 ASN A O 1
ATOM 1895 N N . ALA A 1 246 ? 3.637 4.205 -18.307 1.00 91.75 246 ALA A N 1
ATOM 1896 C CA . ALA A 1 246 ? 2.679 4.163 -19.416 1.00 91.75 246 ALA A CA 1
ATOM 1897 C C . ALA A 1 246 ? 1.388 4.958 -19.136 1.00 91.75 246 ALA A C 1
ATOM 1899 O O . ALA A 1 246 ? 0.709 5.379 -20.073 1.00 91.75 246 ALA A O 1
ATOM 1900 N N . GLY A 1 247 ? 1.048 5.181 -17.862 1.00 87.38 247 GLY A N 1
ATOM 1901 C CA . GLY A 1 247 ? -0.056 6.048 -17.443 1.00 87.38 247 GLY A CA 1
ATOM 1902 C C . GLY A 1 247 ? 0.222 7.547 -17.602 1.00 87.38 247 GLY A C 1
ATOM 1903 O O . GLY A 1 247 ? -0.718 8.347 -17.598 1.00 87.38 247 GLY A O 1
ATOM 1904 N N . VAL A 1 248 ? 1.485 7.951 -17.770 1.00 88.38 248 VAL A N 1
ATOM 1905 C CA . VAL A 1 248 ? 1.875 9.359 -17.908 1.00 88.38 248 VAL A CA 1
ATOM 1906 C C . VAL A 1 248 ? 1.736 9.790 -19.370 1.00 88.38 248 VAL A C 1
ATOM 1908 O O . VAL A 1 248 ? 2.524 9.398 -20.224 1.00 88.38 248 VAL A O 1
ATOM 1911 N N . LYS A 1 249 ? 0.725 10.619 -19.671 1.00 84.38 249 LYS A N 1
ATOM 1912 C CA . LYS A 1 249 ? 0.418 11.059 -21.050 1.00 84.38 249 LYS A CA 1
ATOM 1913 C C . LYS A 1 249 ? 1.553 11.849 -21.707 1.00 84.38 249 LYS A C 1
ATOM 1915 O O . LYS A 1 249 ? 1.820 11.664 -22.888 1.00 84.38 249 LYS A O 1
ATOM 1920 N N . GLU A 1 250 ? 2.194 12.729 -20.944 1.00 87.56 250 GLU A N 1
ATOM 1921 C CA . GLU A 1 250 ? 3.297 13.580 -21.397 1.00 87.56 250 GLU A CA 1
ATOM 1922 C C . GLU A 1 250 ? 4.362 13.625 -20.295 1.00 87.56 250 GLU A C 1
ATOM 1924 O O . GLU A 1 250 ? 4.344 14.528 -19.455 1.00 87.56 250 GLU A O 1
ATOM 1929 N N . PRO A 1 251 ? 5.243 12.612 -20.216 1.00 86.12 251 PRO A N 1
ATOM 1930 C CA . PRO A 1 251 ? 6.252 12.578 -19.176 1.00 86.12 251 PRO A CA 1
ATOM 1931 C C . PRO A 1 251 ? 7.275 13.689 -19.429 1.00 86.12 251 PRO A C 1
ATOM 1933 O O . PRO A 1 251 ? 7.805 13.857 -20.528 1.00 86.12 251 PRO A O 1
ATOM 1936 N N . ASP A 1 252 ? 7.533 14.493 -18.401 1.00 89.25 252 ASP A N 1
ATOM 1937 C CA . ASP A 1 252 ? 8.599 15.481 -18.450 1.00 89.25 252 ASP A CA 1
ATOM 1938 C C . ASP A 1 252 ? 9.975 14.809 -18.303 1.00 89.25 252 ASP A C 1
ATOM 1940 O O . ASP A 1 252 ? 10.111 13.674 -17.831 1.00 89.25 252 ASP A O 1
ATOM 1944 N N . LYS A 1 253 ? 11.030 15.555 -18.640 1.00 87.94 253 LYS A N 1
ATOM 1945 C CA . LYS A 1 253 ? 12.421 15.089 -18.558 1.00 87.94 253 LYS A CA 1
ATOM 1946 C C . LYS A 1 253 ? 12.784 14.469 -17.199 1.00 87.94 253 LYS A C 1
ATOM 1948 O O . LYS A 1 253 ? 13.584 13.533 -17.158 1.00 87.94 253 LYS A O 1
ATOM 1953 N N . ARG A 1 254 ? 12.260 14.998 -16.088 1.00 87.56 254 ARG A N 1
ATOM 1954 C CA . ARG A 1 254 ? 12.579 14.531 -14.730 1.00 87.56 254 ARG A CA 1
ATOM 1955 C C . ARG A 1 254 ? 11.845 13.232 -14.412 1.00 87.56 254 ARG A C 1
ATOM 1957 O O . ARG A 1 254 ? 12.445 12.348 -13.804 1.00 87.56 254 ARG A O 1
ATOM 1964 N N . SER A 1 255 ? 10.586 13.119 -14.816 1.00 89.31 255 SER A N 1
ATOM 1965 C CA . SER A 1 255 ? 9.772 11.918 -14.641 1.00 89.31 255 SER A CA 1
ATOM 1966 C C . SER A 1 255 ? 10.321 10.740 -15.451 1.00 89.31 255 SER A C 1
ATOM 1968 O O . SER A 1 255 ? 10.523 9.673 -14.875 1.00 89.31 255 SER A O 1
ATOM 1970 N N . GLU A 1 256 ? 10.712 10.957 -16.715 1.00 91.19 256 GLU A N 1
ATOM 1971 C CA . GLU A 1 256 ? 11.352 9.919 -17.538 1.00 91.19 256 GLU A CA 1
ATOM 1972 C C . GLU A 1 256 ? 12.681 9.454 -16.919 1.00 91.19 256 GLU A C 1
ATOM 1974 O O . GLU A 1 256 ? 12.961 8.257 -16.866 1.00 91.19 256 GLU A O 1
ATOM 1979 N N . LEU A 1 257 ? 13.486 10.384 -16.383 1.00 90.62 257 LEU A N 1
ATOM 1980 C CA . LEU A 1 257 ? 14.740 10.040 -15.706 1.00 90.62 257 LEU A CA 1
ATOM 1981 C C . LEU A 1 257 ? 14.503 9.250 -14.416 1.00 90.62 257 LEU A C 1
ATOM 1983 O O . LEU A 1 257 ? 15.270 8.337 -14.112 1.00 90.62 257 LEU A O 1
ATOM 1987 N N . LYS A 1 258 ? 13.477 9.618 -13.638 1.00 90.75 258 LYS A N 1
ATOM 1988 C CA . LYS A 1 258 ? 13.104 8.894 -12.418 1.00 90.75 258 LYS A CA 1
ATOM 1989 C C . LYS A 1 258 ? 12.729 7.455 -12.767 1.00 90.75 258 LYS A C 1
ATOM 1991 O O . LYS A 1 258 ? 13.327 6.542 -12.211 1.00 90.75 258 LYS A O 1
ATOM 1996 N N . PHE A 1 259 ? 11.825 7.267 -13.731 1.00 93.94 259 PHE A N 1
ATOM 1997 C CA . PHE A 1 259 ? 11.455 5.941 -14.223 1.00 93.94 259 PHE A CA 1
ATOM 1998 C C . PHE A 1 259 ? 12.685 5.147 -14.681 1.00 93.94 259 PHE A C 1
ATOM 2000 O O . PHE A 1 259 ? 12.908 4.043 -14.195 1.00 93.94 259 PHE A O 1
ATOM 2007 N N . ALA A 1 260 ? 13.527 5.720 -15.548 1.00 93.44 260 ALA A N 1
ATOM 2008 C CA . ALA A 1 260 ? 14.702 5.029 -16.074 1.00 93.44 260 ALA A CA 1
ATOM 2009 C C . ALA A 1 260 ? 15.686 4.594 -14.975 1.00 93.44 260 ALA A C 1
ATOM 2011 O O . ALA A 1 260 ? 16.240 3.496 -15.042 1.00 93.44 260 ALA A O 1
ATOM 2012 N N . ARG A 1 261 ? 15.890 5.431 -13.948 1.00 92.19 261 ARG A N 1
ATOM 2013 C CA . ARG A 1 261 ? 16.749 5.106 -12.800 1.00 92.19 261 ARG A CA 1
ATOM 2014 C C . ARG A 1 261 ? 16.155 3.993 -11.947 1.00 92.19 261 ARG A C 1
ATOM 2016 O O . ARG A 1 261 ? 16.847 3.008 -11.707 1.00 92.19 261 ARG A O 1
ATOM 2023 N N . ASP A 1 262 ? 14.900 4.134 -11.531 1.00 93.25 262 ASP A N 1
ATOM 2024 C CA . ASP A 1 262 ? 14.222 3.161 -10.667 1.00 93.25 262 ASP A CA 1
ATOM 2025 C C . ASP A 1 262 ? 14.134 1.793 -11.377 1.00 93.25 262 ASP A C 1
ATOM 2027 O O . ASP A 1 262 ? 14.470 0.749 -10.811 1.00 93.25 262 ASP A O 1
ATOM 2031 N N . PHE A 1 263 ? 13.799 1.802 -12.671 1.00 95.19 263 PHE A N 1
ATOM 2032 C CA . PHE A 1 263 ? 13.673 0.605 -13.500 1.00 95.19 263 PHE A CA 1
ATOM 2033 C C . PHE A 1 263 ? 15.017 -0.094 -13.747 1.00 95.19 263 PHE A C 1
ATOM 2035 O O . PHE A 1 263 ? 15.134 -1.308 -13.548 1.00 95.19 263 PHE A O 1
ATOM 2042 N N . SER A 1 264 ? 16.058 0.663 -14.120 1.00 92.88 264 SER A N 1
ATOM 2043 C CA . SER A 1 264 ? 17.410 0.120 -14.303 1.00 92.88 264 SER A CA 1
ATOM 2044 C C . SER A 1 264 ? 17.981 -0.422 -12.997 1.00 92.88 264 SER A C 1
ATOM 2046 O O . SER A 1 264 ? 18.631 -1.465 -13.005 1.00 92.88 264 SER A O 1
ATOM 2048 N N . SER A 1 265 ? 17.754 0.276 -11.884 1.00 90.56 265 SER A N 1
ATOM 2049 C CA . SER A 1 265 ? 18.203 -0.139 -10.557 1.00 90.56 265 SER A CA 1
ATOM 2050 C C . SER A 1 265 ? 17.563 -1.473 -10.161 1.00 90.56 265 SER A C 1
ATOM 2052 O O . SER A 1 265 ? 18.264 -2.398 -9.741 1.00 90.56 265 SER A O 1
ATOM 2054 N N . THR A 1 266 ? 16.249 -1.597 -10.362 1.00 93.62 266 THR A N 1
ATOM 2055 C CA . THR A 1 266 ? 15.461 -2.789 -10.019 1.00 93.62 266 THR A CA 1
ATOM 2056 C C . THR A 1 266 ? 15.874 -4.008 -10.847 1.00 93.62 266 THR A C 1
ATOM 2058 O O . THR A 1 266 ? 16.218 -5.052 -10.290 1.00 93.62 266 THR A O 1
ATOM 2061 N N . LEU A 1 267 ? 15.896 -3.889 -12.182 1.00 93.19 267 LEU A N 1
ATOM 2062 C CA . LEU A 1 267 ? 16.272 -5.006 -13.058 1.00 93.19 267 LEU A CA 1
ATOM 2063 C C . LEU A 1 267 ? 17.771 -5.322 -13.020 1.00 93.19 267 LEU A C 1
ATOM 2065 O O . LEU A 1 267 ? 18.151 -6.477 -13.217 1.00 93.19 267 LEU A O 1
ATOM 2069 N N . GLY A 1 268 ? 18.614 -4.325 -12.740 1.00 91.38 268 GLY A N 1
ATOM 2070 C CA . GLY A 1 268 ? 20.037 -4.526 -12.485 1.00 91.38 268 GLY A CA 1
ATOM 2071 C C . GLY A 1 268 ? 20.258 -5.442 -11.285 1.00 91.38 268 GLY A C 1
ATOM 2072 O O . GLY A 1 268 ? 20.965 -6.434 -11.407 1.00 91.38 268 GLY A O 1
ATOM 2073 N N . TYR A 1 269 ? 19.569 -5.186 -10.169 1.00 90.50 269 TYR A N 1
ATOM 2074 C CA . TYR A 1 269 ? 19.673 -6.042 -8.984 1.00 90.50 269 TYR A CA 1
ATOM 2075 C C . TYR A 1 269 ? 19.060 -7.434 -9.197 1.00 90.50 269 TYR A C 1
ATOM 2077 O O . TYR A 1 269 ? 19.630 -8.431 -8.764 1.00 90.50 269 TYR A O 1
ATOM 2085 N N . ALA A 1 270 ? 17.946 -7.543 -9.933 1.00 90.38 270 ALA A N 1
ATOM 2086 C CA . ALA A 1 270 ? 17.397 -8.849 -10.319 1.00 90.38 270 ALA A CA 1
ATOM 2087 C C . ALA A 1 270 ? 18.418 -9.685 -11.119 1.00 90.38 270 ALA A C 1
ATOM 2089 O O . ALA A 1 270 ? 18.576 -10.880 -10.873 1.00 90.38 270 ALA A O 1
ATOM 2090 N N . SER A 1 271 ? 19.171 -9.031 -12.012 1.00 89.94 271 SER A N 1
ATOM 2091 C CA . SER A 1 271 ? 20.305 -9.609 -12.744 1.00 89.94 271 SER A CA 1
ATOM 2092 C C . SER A 1 271 ? 21.547 -9.873 -11.876 1.00 89.94 271 SER A C 1
ATOM 2094 O O . SER A 1 271 ? 22.522 -10.427 -12.370 1.00 89.94 271 SER A O 1
ATOM 2096 N N . GLU A 1 272 ? 21.613 -9.445 -10.624 1.00 88.44 272 GLU A N 1
ATOM 2097 C CA . GLU A 1 272 ? 22.706 -9.858 -9.734 1.00 88.44 272 GLU A CA 1
ATOM 2098 C C . GLU A 1 272 ? 22.348 -11.159 -9.003 1.00 88.44 272 GLU A C 1
ATOM 2100 O O . GLU A 1 272 ? 23.236 -11.957 -8.701 1.00 88.44 272 GLU A O 1
ATOM 2105 N N . ILE A 1 273 ? 21.051 -11.401 -8.776 1.00 87.75 273 ILE A N 1
ATOM 2106 C CA . ILE A 1 273 ? 20.539 -12.553 -8.023 1.00 87.75 273 ILE A CA 1
ATOM 2107 C C . ILE A 1 273 ? 20.412 -13.823 -8.879 1.00 87.75 273 ILE A C 1
ATOM 2109 O O . ILE A 1 273 ? 20.718 -14.903 -8.372 1.00 87.75 273 ILE A O 1
ATOM 2113 N N . ASP A 1 274 ? 19.964 -13.733 -10.142 1.00 80.75 274 ASP A N 1
ATOM 2114 C CA . ASP A 1 274 ? 19.753 -14.905 -11.021 1.00 80.75 274 ASP A CA 1
ATOM 2115 C C . ASP A 1 274 ? 20.697 -14.949 -12.244 1.00 80.75 274 ASP A C 1
ATOM 2117 O O . ASP A 1 274 ? 20.292 -14.576 -13.353 1.00 80.75 274 ASP A O 1
ATOM 2121 N N . PRO A 1 275 ? 21.917 -15.517 -12.088 1.00 69.75 275 PRO A N 1
ATOM 2122 C CA . PRO A 1 275 ? 22.934 -15.645 -13.132 1.00 69.75 275 PRO A CA 1
ATOM 2123 C C . PRO A 1 275 ? 22.453 -16.188 -14.480 1.00 69.75 275 PRO A C 1
ATOM 2125 O O . PRO A 1 275 ? 23.048 -15.870 -15.514 1.00 69.75 275 PRO A O 1
ATOM 2128 N N . GLY A 1 276 ? 21.408 -17.024 -14.480 1.00 69.94 276 GLY A N 1
ATOM 2129 C CA . GLY A 1 276 ? 20.891 -17.687 -15.676 1.00 69.94 276 GLY A CA 1
ATOM 2130 C C . GLY A 1 276 ? 20.185 -16.739 -16.646 1.00 69.94 276 GLY A C 1
ATOM 2131 O O . GLY A 1 276 ? 20.212 -16.972 -17.856 1.00 69.94 276 GLY A O 1
ATOM 2132 N N . THR A 1 277 ? 19.601 -15.648 -16.145 1.00 68.38 277 THR A N 1
ATOM 2133 C CA . THR A 1 277 ? 18.832 -14.670 -16.934 1.00 68.38 277 THR A CA 1
ATOM 2134 C C . THR A 1 277 ? 19.466 -13.273 -16.964 1.00 68.38 277 THR A C 1
ATOM 2136 O O . THR A 1 277 ? 18.962 -12.387 -17.663 1.00 68.38 277 THR A O 1
ATOM 2139 N N . ASN A 1 278 ? 20.628 -13.097 -16.313 1.00 70.69 278 ASN A N 1
ATOM 2140 C CA . ASN A 1 278 ? 21.367 -11.835 -16.156 1.00 70.69 278 ASN A CA 1
ATOM 2141 C C . ASN A 1 278 ? 21.347 -10.922 -17.382 1.00 70.69 278 ASN A C 1
ATOM 2143 O O . ASN A 1 278 ? 20.976 -9.750 -17.326 1.00 70.69 278 ASN A O 1
ATOM 2147 N N . SER A 1 279 ? 21.737 -11.465 -18.535 1.00 72.12 279 SER A N 1
ATOM 2148 C CA . SER A 1 279 ? 21.902 -10.642 -19.734 1.00 72.12 279 SER A CA 1
ATOM 2149 C C . SER A 1 279 ? 20.589 -10.050 -20.257 1.00 72.12 279 SER A C 1
ATOM 2151 O O . SER A 1 279 ? 20.615 -8.974 -20.850 1.00 72.12 279 SER A O 1
ATOM 2153 N N . ALA A 1 280 ? 19.445 -10.704 -20.035 1.00 83.44 280 ALA A N 1
ATOM 2154 C CA . ALA A 1 280 ? 18.150 -10.225 -20.508 1.00 83.44 280 ALA A CA 1
ATOM 2155 C C . ALA A 1 280 ? 17.591 -9.122 -19.598 1.00 83.44 280 ALA A C 1
ATOM 2157 O O . ALA A 1 280 ? 17.175 -8.073 -20.095 1.00 83.44 280 ALA A O 1
ATOM 2158 N N . HIS A 1 281 ? 17.635 -9.323 -18.277 1.00 86.25 281 HIS A N 1
ATOM 2159 C CA . HIS A 1 281 ? 17.172 -8.329 -17.307 1.00 86.25 281 HIS A CA 1
ATOM 2160 C C . HIS A 1 281 ? 18.026 -7.062 -17.338 1.00 86.25 281 HIS A C 1
ATOM 2162 O O . HIS A 1 281 ? 17.469 -5.971 -17.447 1.00 86.25 281 HIS A O 1
ATOM 2168 N N . ALA A 1 282 ? 19.357 -7.193 -17.371 1.00 82.88 282 ALA A N 1
ATOM 2169 C CA . ALA A 1 282 ? 20.255 -6.044 -17.470 1.00 82.88 282 ALA A CA 1
ATOM 2170 C C . ALA A 1 282 ? 20.026 -5.236 -18.760 1.00 82.88 282 ALA A C 1
ATOM 2172 O O . ALA A 1 282 ? 19.895 -4.015 -18.709 1.00 82.88 282 ALA A O 1
ATOM 2173 N N . ARG A 1 283 ? 19.903 -5.903 -19.920 1.00 85.25 283 ARG A N 1
ATOM 2174 C CA . ARG A 1 283 ? 19.630 -5.216 -21.198 1.00 85.25 283 ARG A CA 1
ATOM 2175 C C . ARG A 1 283 ? 18.288 -4.493 -21.191 1.00 85.25 283 ARG A C 1
ATOM 2177 O O . ARG A 1 283 ? 18.208 -3.365 -21.666 1.00 85.25 283 ARG A O 1
ATOM 2184 N N . ARG A 1 284 ? 17.239 -5.124 -20.653 1.00 90.19 284 ARG A N 1
ATOM 2185 C CA . ARG A 1 284 ? 15.924 -4.484 -20.526 1.00 90.19 284 ARG A CA 1
ATOM 2186 C C . ARG A 1 284 ? 15.989 -3.281 -19.584 1.00 90.19 284 ARG A C 1
ATOM 2188 O O . ARG A 1 284 ? 15.448 -2.240 -19.931 1.00 90.19 284 ARG A O 1
ATOM 2195 N N . GLY A 1 285 ? 16.668 -3.410 -18.444 1.00 87.50 285 GLY A N 1
ATOM 2196 C CA . GLY A 1 285 ? 16.784 -2.354 -17.436 1.00 87.50 285 GLY A CA 1
ATOM 2197 C C . GLY A 1 285 ? 17.517 -1.106 -17.923 1.00 87.50 285 GLY A C 1
ATOM 2198 O O . GLY A 1 285 ? 17.103 0.000 -17.599 1.00 87.50 285 GLY A O 1
ATOM 2199 N N . VAL A 1 286 ? 18.567 -1.270 -18.732 1.00 90.00 286 VAL A N 1
ATOM 2200 C CA . VAL A 1 286 ? 19.392 -0.147 -19.216 1.00 90.00 286 VAL A CA 1
ATOM 2201 C C . VAL A 1 286 ? 18.709 0.647 -20.336 1.00 90.00 286 VAL A C 1
ATOM 2203 O O . VAL A 1 286 ? 18.938 1.849 -20.461 1.00 90.00 286 VAL A O 1
ATOM 2206 N N . LYS A 1 287 ? 17.828 0.014 -21.119 1.00 92.44 287 LYS A N 1
ATOM 2207 C CA . LYS A 1 287 ? 17.227 0.631 -22.308 1.00 92.44 287 LYS A CA 1
ATOM 2208 C C . LYS A 1 287 ? 16.521 1.976 -22.041 1.00 92.44 287 LYS A C 1
ATOM 2210 O O . LYS A 1 287 ? 16.827 2.926 -22.756 1.00 92.44 287 LYS A O 1
ATOM 2215 N N . PRO A 1 288 ? 15.652 2.133 -21.022 1.00 92.31 288 PRO A N 1
ATOM 2216 C CA . PRO A 1 288 ? 15.044 3.436 -20.737 1.00 92.31 288 PRO A CA 1
ATOM 2217 C C . PRO A 1 288 ? 16.058 4.545 -20.440 1.00 92.31 288 PRO A C 1
ATOM 2219 O O . PRO A 1 288 ? 15.817 5.706 -20.760 1.00 92.31 288 PRO A O 1
ATOM 2222 N N . LEU A 1 289 ? 17.202 4.202 -19.841 1.00 89.75 289 LEU A N 1
ATOM 2223 C CA . LEU A 1 289 ? 18.260 5.166 -19.555 1.00 89.75 289 LEU A CA 1
ATOM 2224 C C . LEU A 1 289 ? 19.027 5.552 -20.828 1.00 89.75 289 LEU A C 1
ATOM 2226 O O . LEU A 1 289 ? 19.367 6.722 -20.993 1.00 89.75 289 LEU A O 1
ATOM 2230 N N . GLU A 1 290 ? 19.260 4.603 -21.739 1.00 90.31 290 GLU A N 1
ATOM 2231 C CA . GLU A 1 290 ? 19.818 4.874 -23.072 1.00 90.31 290 GLU A CA 1
ATOM 2232 C C . GLU A 1 290 ? 18.894 5.784 -23.890 1.00 90.31 290 GLU A C 1
ATOM 2234 O O . GLU A 1 290 ? 19.346 6.806 -24.407 1.00 90.31 290 GLU A O 1
ATOM 2239 N N . ASP A 1 291 ? 17.599 5.464 -23.945 1.00 90.69 291 ASP A N 1
ATOM 2240 C CA . ASP A 1 291 ? 16.593 6.253 -24.665 1.00 90.69 291 ASP A CA 1
ATOM 2241 C C . ASP A 1 291 ? 16.498 7.682 -24.093 1.00 90.69 291 ASP A C 1
ATOM 2243 O O . ASP A 1 291 ? 16.470 8.665 -24.841 1.00 90.69 291 ASP A O 1
ATOM 2247 N N . TRP A 1 292 ? 16.535 7.817 -22.761 1.00 91.38 292 TRP A N 1
ATOM 2248 C CA . TRP A 1 292 ? 16.546 9.117 -22.091 1.00 91.38 292 TRP A CA 1
ATOM 2249 C C . TRP A 1 292 ? 17.795 9.940 -22.426 1.00 91.38 292 TRP A C 1
ATOM 2251 O O . TRP A 1 292 ? 17.692 11.136 -22.712 1.00 91.38 292 TRP A O 1
ATOM 2261 N N . LEU A 1 293 ? 18.980 9.317 -22.417 1.00 87.88 293 LEU A N 1
ATOM 2262 C CA . LEU A 1 293 ? 20.230 9.985 -22.787 1.00 87.88 293 LEU A CA 1
ATOM 2263 C C . LEU A 1 293 ? 20.189 10.455 -24.239 1.00 87.88 293 LEU A C 1
ATOM 2265 O O . LEU A 1 293 ? 20.436 11.630 -24.493 1.00 87.88 293 LEU A O 1
ATOM 2269 N N . LEU A 1 294 ? 19.792 9.591 -25.174 1.00 89.25 294 LEU A N 1
ATOM 2270 C CA . LEU A 1 294 ? 19.673 9.950 -26.590 1.00 89.25 294 LEU A CA 1
ATOM 2271 C C . LEU A 1 294 ? 18.748 11.158 -26.806 1.00 89.25 294 LEU A C 1
ATOM 2273 O O . LEU A 1 294 ? 19.015 11.995 -27.669 1.00 89.25 294 LEU A O 1
ATOM 2277 N N . LYS A 1 295 ? 17.681 11.271 -26.008 1.00 89.00 295 LYS A N 1
ATOM 2278 C CA . LYS A 1 295 ? 16.708 12.367 -26.086 1.00 89.00 295 LYS A CA 1
ATOM 2279 C C . LYS A 1 295 ? 17.192 13.661 -25.423 1.00 89.00 295 LYS A C 1
ATOM 2281 O O . LYS A 1 295 ? 16.896 14.744 -25.928 1.00 89.00 295 LYS A O 1
ATOM 2286 N N . TYR A 1 296 ? 17.911 13.577 -24.300 1.00 87.62 296 TYR A N 1
ATOM 2287 C CA . TYR A 1 296 ? 18.161 14.731 -23.429 1.00 87.62 296 TYR A CA 1
ATOM 2288 C C . TYR A 1 296 ? 19.630 15.073 -23.161 1.00 87.62 296 TYR A C 1
ATOM 2290 O O . TYR A 1 296 ? 19.868 16.094 -22.509 1.00 87.62 296 TYR A O 1
ATOM 2298 N N . GLU A 1 297 ? 20.610 14.304 -23.639 1.00 79.81 297 GLU A N 1
ATOM 2299 C CA . GLU A 1 297 ? 22.045 14.502 -23.358 1.00 79.81 297 GLU A CA 1
ATOM 2300 C C . GLU A 1 297 ? 22.492 15.953 -23.596 1.00 79.81 297 GLU A C 1
ATOM 2302 O O . GLU A 1 297 ? 23.032 16.589 -22.695 1.00 79.81 297 GLU A O 1
ATOM 2307 N N . SER A 1 298 ? 22.146 16.529 -24.749 1.00 80.00 298 SER A N 1
ATOM 2308 C CA . SER A 1 298 ? 22.507 17.903 -25.141 1.00 80.00 298 SER A CA 1
ATOM 2309 C C . SER A 1 298 ? 21.887 19.011 -24.280 1.00 80.00 298 SER A C 1
ATOM 2311 O O . SER A 1 298 ? 22.343 20.152 -24.319 1.00 80.00 298 SER A O 1
ATOM 2313 N N . SER A 1 299 ? 20.852 18.690 -23.500 1.00 78.69 299 SER A N 1
ATOM 2314 C CA . SER A 1 299 ? 20.135 19.620 -22.617 1.00 78.69 299 SER A CA 1
ATOM 2315 C C . SER A 1 299 ? 20.376 19.336 -21.130 1.00 78.69 299 SER A C 1
ATOM 2317 O O . SER A 1 299 ? 19.704 19.914 -20.271 1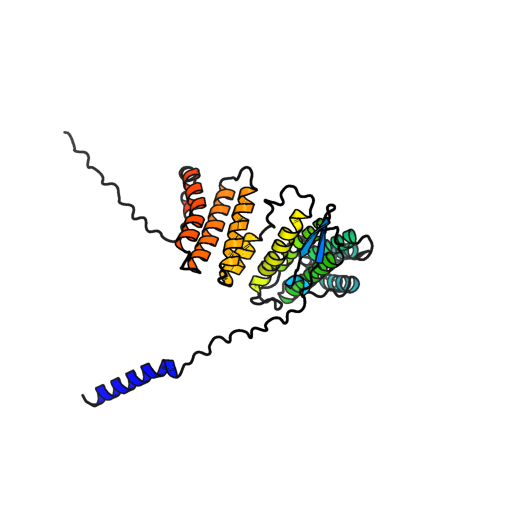.00 78.69 299 SER A O 1
ATOM 2319 N N . THR A 1 300 ? 21.249 18.378 -20.802 1.00 73.88 300 THR A N 1
ATOM 2320 C CA . THR A 1 300 ? 21.508 17.916 -19.432 1.00 73.88 300 THR A CA 1
ATOM 2321 C C . THR A 1 300 ? 22.876 18.399 -18.967 1.00 73.88 300 THR A C 1
ATOM 2323 O O . THR A 1 300 ? 23.878 18.146 -19.623 1.00 73.88 300 THR A O 1
ATOM 2326 N N . ASP A 1 301 ? 22.927 19.076 -17.818 1.00 70.06 301 ASP A N 1
ATOM 2327 C CA . ASP A 1 301 ? 24.194 19.440 -17.171 1.00 70.06 301 ASP A CA 1
ATOM 2328 C C . ASP A 1 301 ? 24.962 18.163 -16.771 1.00 70.06 301 ASP A C 1
ATOM 2330 O O . ASP A 1 301 ? 24.383 17.243 -16.184 1.00 70.06 301 ASP A O 1
ATOM 2334 N N . GLU A 1 302 ? 26.271 18.107 -17.039 1.00 59.59 302 GLU A N 1
ATOM 2335 C CA . GLU A 1 302 ? 27.156 16.993 -16.664 1.00 59.59 302 GLU A CA 1
ATOM 2336 C C . GLU A 1 302 ? 27.045 16.616 -15.172 1.00 59.59 302 GLU A C 1
ATOM 2338 O O . GLU A 1 302 ? 27.185 15.444 -14.814 1.00 59.59 302 GLU A O 1
ATOM 2343 N N . ARG A 1 303 ? 26.714 17.566 -14.282 1.00 57.66 303 ARG A N 1
ATOM 2344 C CA . ARG A 1 303 ? 26.490 17.286 -12.848 1.00 57.66 303 ARG A CA 1
ATOM 2345 C C . ARG A 1 303 ? 25.257 16.416 -12.583 1.00 57.66 303 ARG A C 1
ATOM 2347 O O . ARG A 1 303 ? 25.242 15.653 -11.621 1.00 57.66 303 ARG A O 1
ATOM 2354 N N . GLN A 1 304 ? 24.233 16.487 -13.435 1.00 55.22 304 GLN A N 1
ATOM 2355 C CA . GLN A 1 304 ? 23.030 15.648 -13.341 1.00 55.22 304 GLN A CA 1
ATOM 2356 C C . GLN A 1 304 ? 23.265 14.231 -13.897 1.00 55.22 304 GLN A C 1
ATOM 2358 O O . GLN A 1 304 ? 22.563 13.293 -13.506 1.00 55.22 304 GLN A O 1
ATOM 2363 N N . LEU A 1 305 ? 24.285 14.068 -14.750 1.00 55.00 305 LEU A N 1
ATOM 2364 C CA . LEU A 1 305 ? 24.741 12.794 -15.322 1.00 55.00 305 LEU A CA 1
ATOM 2365 C C . LEU A 1 305 ? 25.700 12.009 -14.407 1.00 55.00 305 LEU A C 1
ATOM 2367 O O . LEU A 1 305 ? 25.951 10.836 -14.671 1.00 55.00 305 LEU A O 1
ATOM 2371 N N . GLN A 1 306 ? 26.212 12.602 -13.320 1.00 54.25 306 GLN A N 1
ATOM 2372 C CA . GLN A 1 306 ? 27.081 11.894 -12.363 1.00 54.25 306 GLN A CA 1
ATOM 2373 C C . GLN A 1 306 ? 26.334 10.889 -11.468 1.00 54.25 306 GLN A C 1
ATOM 2375 O O . GLN A 1 306 ? 26.947 9.950 -10.968 1.00 54.25 306 GLN A O 1
ATOM 2380 N N . TYR A 1 307 ? 25.020 11.044 -11.286 1.00 47.12 307 TYR A N 1
ATOM 2381 C CA . TYR A 1 307 ? 24.224 10.205 -10.378 1.00 47.12 307 TYR A CA 1
ATOM 2382 C C . TYR A 1 307 ? 23.639 8.903 -10.971 1.00 47.12 307 TYR A C 1
ATOM 2384 O O . TYR A 1 307 ? 23.572 7.932 -10.224 1.00 47.12 307 TYR A O 1
ATOM 2392 N N . PRO A 1 308 ? 23.245 8.800 -12.261 1.00 46.84 308 PRO A N 1
ATOM 2393 C CA . PRO A 1 308 ? 22.814 7.523 -12.839 1.00 46.84 308 PRO A CA 1
ATOM 2394 C C . PRO A 1 308 ? 23.968 6.536 -13.106 1.00 46.84 308 PRO A C 1
ATOM 2396 O O . PRO A 1 308 ? 23.728 5.339 -13.176 1.00 46.84 308 PRO A O 1
ATOM 2399 N N . TRP A 1 309 ? 25.212 7.018 -13.250 1.00 43.34 309 TRP A N 1
ATOM 2400 C CA . TRP A 1 309 ? 26.356 6.229 -13.746 1.00 43.34 309 TRP A CA 1
ATOM 2401 C C . TRP A 1 309 ? 27.553 6.169 -12.779 1.00 43.34 309 TRP A C 1
ATOM 2403 O O . TRP A 1 309 ? 28.680 5.888 -13.186 1.00 43.34 309 TRP A O 1
ATOM 2413 N N . GLY A 1 310 ? 27.336 6.420 -11.483 1.00 34.34 310 GLY A N 1
ATOM 2414 C CA . GLY A 1 310 ? 28.389 6.434 -10.454 1.00 34.34 310 GLY A CA 1
ATOM 2415 C C . GLY A 1 310 ? 29.137 5.104 -10.241 1.00 34.34 310 GLY A C 1
ATOM 2416 O O . GLY A 1 310 ? 30.165 5.082 -9.562 1.00 34.34 310 GLY A O 1
ATOM 2417 N N . LEU A 1 311 ? 28.692 4.005 -10.855 1.00 31.78 311 LEU A N 1
ATOM 2418 C CA . LEU A 1 311 ? 29.484 2.785 -11.010 1.00 31.78 311 LEU A CA 1
ATOM 2419 C C . LEU A 1 311 ? 30.316 2.882 -12.292 1.00 31.78 311 LEU A C 1
ATOM 2421 O O . LEU A 1 311 ? 29.840 2.650 -13.398 1.00 31.78 311 LEU A O 1
ATOM 2425 N N . ARG A 1 312 ? 31.586 3.254 -12.098 1.00 36.84 312 ARG A N 1
ATOM 2426 C CA . ARG A 1 312 ? 32.685 3.284 -13.074 1.00 36.84 312 ARG A CA 1
ATOM 2427 C C . ARG A 1 312 ? 32.551 2.234 -14.194 1.00 36.84 312 ARG A C 1
ATOM 2429 O O . ARG A 1 312 ? 33.108 1.145 -14.095 1.00 36.84 312 ARG A O 1
ATOM 2436 N N . MET A 1 313 ? 31.973 2.618 -15.325 1.00 31.44 313 MET A N 1
ATOM 2437 C CA . MET A 1 313 ? 32.366 2.061 -16.617 1.00 31.44 313 MET A CA 1
ATOM 2438 C C . MET A 1 313 ? 33.504 2.936 -17.127 1.00 31.44 313 MET A C 1
ATOM 2440 O O . MET A 1 313 ? 33.309 4.080 -17.535 1.00 31.44 313 MET A O 1
ATOM 2444 N N . GLY A 1 314 ? 34.727 2.418 -17.005 1.00 32.94 314 GLY A N 1
ATOM 2445 C CA . GLY A 1 314 ? 35.941 3.044 -17.509 1.00 32.94 314 GLY A CA 1
ATOM 2446 C C . GLY A 1 314 ? 35.886 3.205 -19.024 1.00 32.94 314 GLY A C 1
ATOM 2447 O O . GLY A 1 314 ? 36.447 2.400 -19.759 1.00 32.94 314 GLY A O 1
ATOM 2448 N N . VAL A 1 315 ? 35.252 4.272 -19.501 1.00 32.22 315 VAL A N 1
ATOM 2449 C CA . VAL A 1 315 ? 35.426 4.728 -20.875 1.00 32.22 315 VAL A CA 1
ATOM 2450 C C . VAL A 1 315 ? 36.737 5.502 -20.910 1.00 32.22 315 VAL A C 1
ATOM 2452 O O . VAL A 1 315 ? 36.811 6.691 -20.597 1.00 32.22 315 VAL A O 1
ATOM 2455 N N . SER A 1 316 ? 37.806 4.783 -21.249 1.00 33.06 316 SER A N 1
ATOM 2456 C CA . SER A 1 316 ? 39.085 5.364 -21.641 1.00 33.06 316 SER A CA 1
ATOM 2457 C C . SER A 1 316 ? 38.839 6.334 -22.801 1.00 33.06 316 SER A C 1
ATOM 2459 O O . SER A 1 316 ? 38.678 5.926 -23.952 1.00 33.06 316 SER A O 1
ATOM 2461 N N . ARG A 1 317 ? 38.775 7.638 -22.501 1.00 36.91 317 ARG A N 1
ATOM 2462 C CA . ARG A 1 317 ? 38.832 8.686 -23.521 1.00 36.91 317 ARG A CA 1
ATOM 2463 C C . ARG A 1 317 ? 40.212 8.600 -24.173 1.00 36.91 317 ARG A C 1
ATOM 2465 O O . ARG A 1 317 ? 41.189 9.116 -23.632 1.00 36.91 317 ARG A O 1
ATOM 2472 N N . LYS A 1 318 ? 40.297 7.963 -25.345 1.00 34.94 318 LYS A N 1
ATOM 2473 C CA . LYS A 1 318 ? 41.396 8.216 -26.282 1.00 34.94 318 LYS A CA 1
ATOM 2474 C C . LYS A 1 318 ? 41.368 9.707 -26.608 1.00 34.94 318 LYS A C 1
ATOM 2476 O O . LYS A 1 318 ? 40.413 10.215 -27.188 1.00 34.94 318 LYS A O 1
ATOM 2481 N N . THR A 1 319 ? 42.407 10.401 -26.175 1.00 33.34 319 THR A N 1
ATOM 2482 C CA . THR A 1 319 ? 42.697 11.787 -26.522 1.00 33.34 319 THR A CA 1
ATOM 2483 C C . THR A 1 319 ? 42.765 11.953 -28.045 1.00 33.34 319 THR A C 1
ATOM 2485 O O . THR A 1 319 ? 43.382 11.125 -28.720 1.00 33.34 319 THR A O 1
ATOM 2488 N N . PRO A 1 320 ? 42.182 13.015 -28.627 1.00 36.12 320 PRO A N 1
ATOM 2489 C CA . PRO A 1 320 ? 42.416 13.320 -30.027 1.00 36.12 320 PRO A CA 1
ATOM 2490 C C . PRO A 1 320 ? 43.833 13.886 -30.190 1.00 36.12 320 PRO A C 1
ATOM 2492 O O . PRO A 1 320 ? 44.214 14.871 -29.553 1.00 36.12 320 PRO A O 1
ATOM 2495 N N . ASN A 1 321 ? 44.617 13.234 -31.050 1.00 32.12 321 ASN A N 1
ATOM 2496 C CA . ASN A 1 321 ? 45.926 13.693 -31.506 1.00 32.12 321 ASN A CA 1
ATOM 2497 C C . ASN A 1 321 ? 45.825 15.125 -32.056 1.00 32.12 321 ASN A C 1
ATOM 2499 O O . ASN A 1 321 ? 45.157 15.372 -33.060 1.00 32.12 321 ASN A O 1
ATOM 2503 N N . LYS A 1 322 ? 46.535 16.067 -31.424 1.00 32.75 322 LYS A N 1
ATOM 2504 C CA . LYS A 1 322 ? 46.792 17.396 -31.987 1.00 32.75 322 LYS A CA 1
ATOM 2505 C C . LYS A 1 322 ? 47.747 17.254 -33.174 1.00 32.75 322 LYS A C 1
ATOM 2507 O O . LYS A 1 322 ? 48.905 16.888 -33.002 1.00 32.75 322 LYS A O 1
ATOM 2512 N N . ILE A 1 323 ? 47.267 17.584 -34.367 1.00 36.78 323 ILE A N 1
ATOM 2513 C CA . ILE A 1 323 ? 48.098 17.812 -35.554 1.00 36.78 323 ILE A CA 1
ATOM 2514 C C . ILE A 1 323 ? 48.832 19.154 -35.356 1.00 36.78 323 ILE A C 1
ATOM 2516 O O . ILE A 1 323 ? 48.161 20.165 -35.132 1.00 36.78 323 ILE A O 1
ATOM 2520 N N . PRO A 1 324 ? 50.175 19.227 -35.421 1.00 37.72 324 PRO A N 1
ATOM 2521 C CA . PRO A 1 324 ? 50.877 20.499 -35.308 1.00 37.72 324 PRO A CA 1
ATOM 2522 C C . PRO A 1 324 ? 50.817 21.257 -36.641 1.00 37.72 324 PRO A C 1
ATOM 2524 O O . PRO A 1 324 ? 51.304 20.780 -37.669 1.00 37.72 324 PRO A O 1
ATOM 2527 N N . MET A 1 325 ? 50.238 22.462 -36.625 1.00 34.47 325 MET A N 1
ATOM 2528 C CA . MET A 1 325 ? 50.329 23.389 -37.752 1.00 34.47 325 MET A CA 1
ATOM 2529 C C . MET A 1 325 ? 51.783 23.823 -37.971 1.00 34.47 325 MET A C 1
ATOM 2531 O O . MET A 1 325 ? 52.478 24.303 -37.075 1.00 34.47 325 MET A O 1
ATOM 2535 N N . ARG A 1 326 ? 52.223 23.642 -39.214 1.00 35.47 326 ARG A N 1
ATOM 2536 C CA . ARG A 1 326 ? 53.540 23.982 -39.743 1.00 35.47 326 ARG A CA 1
ATOM 2537 C C . ARG A 1 326 ? 53.634 25.501 -39.931 1.00 35.47 326 ARG A C 1
ATOM 2539 O O . ARG A 1 326 ? 52.836 26.076 -40.666 1.00 35.47 326 ARG A O 1
ATOM 2546 N N . LYS A 1 327 ? 54.635 26.132 -39.305 1.00 40.09 327 LYS A N 1
ATOM 2547 C CA . LYS A 1 327 ? 55.054 27.519 -39.576 1.00 40.09 327 LYS A CA 1
ATOM 2548 C C . LYS A 1 327 ? 55.269 27.730 -41.082 1.00 40.09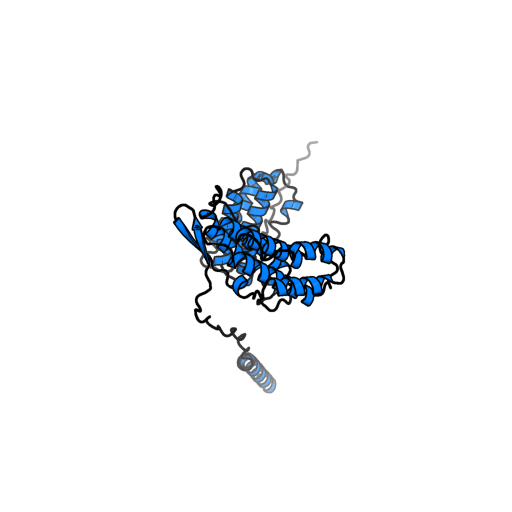 327 LYS A C 1
ATOM 2550 O O . LYS A 1 327 ? 55.973 26.939 -41.715 1.00 40.09 327 LYS A O 1
ATOM 2555 N N . LYS A 1 328 ? 54.749 28.829 -41.627 1.00 42.38 328 LYS A N 1
ATOM 2556 C CA . LYS A 1 328 ? 55.292 29.465 -42.835 1.00 42.38 328 LYS A CA 1
ATOM 2557 C C . LYS A 1 328 ? 55.763 30.878 -42.487 1.00 42.38 328 LYS A C 1
ATOM 2559 O O . LYS A 1 328 ? 55.261 31.471 -41.540 1.00 42.38 328 LYS A O 1
ATOM 2564 N N . ARG A 1 329 ? 56.826 31.244 -43.201 1.00 44.19 329 ARG A N 1
ATOM 2565 C CA . ARG A 1 329 ? 57.811 32.305 -42.969 1.00 44.19 329 ARG A CA 1
ATOM 2566 C C . ARG A 1 329 ? 57.237 33.707 -42.930 1.00 44.19 329 ARG A C 1
ATOM 2568 O O . ARG A 1 329 ? 56.276 33.939 -43.692 1.00 44.19 329 ARG A O 1
#

Secondary structure (DSSP, 8-state):
-HHHHHHHHHHHHHHHHHHHH--------------------EEEEE-TT--EEEEE-HHHHTS----HHHHHHHHHHHHTT-HHHHHHHHHHHTTTT-S-HHHHHHHHHHHHHHHH---TTT--S---SHHHHHHHHHHHHHHHHHHHHHS-TT-HHHHHHHHHGGGGGGGS-TT-TTSSSGGGHHHHHHHHHHHHHHHHGGGSS-TTTTT---TTHHHHHHHHHHHHT-HHHHHHHHHHHHHHHHT-SS--HHHHHHHHHHHHHHHHHHHHH-TTTHHHHHHHHHHHHHHHHHHHGGGS-HHHHTTT--S-------PPP-PPPPP--

Foldseek 3Di:
DVVVVVVVVVVVVVVVCVVVVPPPPPPPPPPPPVPPPPPQDWDWAAAPVGDIFTAGQNLLVPAAAPDLVVLLVVQCVQQVVFPVSNVVSVVLSVCCVDDALLVNLVSLQVSLCLQLDPPPVSPRPGPPDQVSNLVSLSSSSNSLSVSLVSDDNHCLVSNLVSLLSLCSQCSHDCVNPSDPNSNLRNLSSNLSSQVSNLRSLVNDPDPLSQLDGRPCNLVSLLVCCLVVVPLVSLVVSLVNLVSPVVPDPDDDLVRLVVSLLSQLVSLCSSLVSDVVCNVVSNVVSNVSVVVSCVVCVVPDDVVVVCPSPVPDPPPPPPDDDDDDDDDDD